Protein AF-A0A428WE07-F1 (afdb_monomer_lite)

pLDDT: mean 81.42, std 15.98, range [37.12, 98.5]

Secondary structure (DSSP, 8-state):
-EEE-SS-EE--SS-EEEE-SEEEEESS-EEEESSEEEEESSEEEEESSEEEEESSEEEEESS-EEEESSEEEEESS-------SBTT-EEEE--B--SSTTSS-B-EEEEE--TTPEEE-SSSEEEEEEEEETTEEEEEEE-GGGEEEEEESEEEPS--TT-EE-TT-EEEEE-S--TT--SS-EEEEEEEETTEEE-GGGGGT-SPP-PPP-

Foldseek 3Di:
DEDDDADEDEDEDEEDEADDQEAEAEYQEYEYAYQEYEYAHQEYEYAHQEYEYAHCYYYYHHPDYYYNHPYYYYHNVPVDQFADQFPPWDFPAWFFADPDNPDDTQLETKTDDDFFTFGFARAWFFWQDFQDDPRATKTKGADPPQKIKMKIRWAADPDDGGDTGHRGD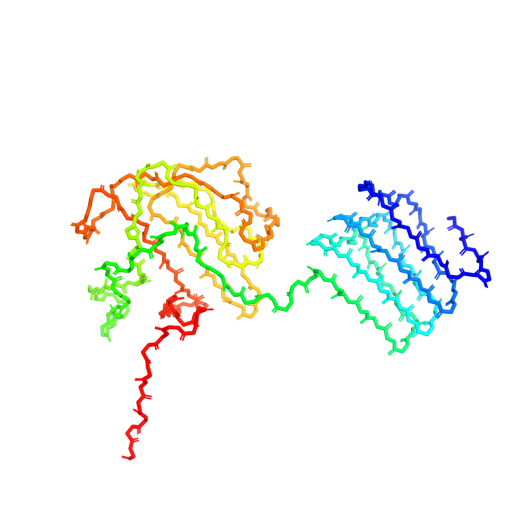TGGTWHADDPPPPDRGIIGMWMDRPSDTDTPCVSVVRDDDDDDDD

Structure (mmCIF, N/CA/C/O backbone):
data_AF-A0A428WE07-F1
#
_entry.id   AF-A0A428WE07-F1
#
loop_
_atom_site.group_PDB
_atom_site.id
_atom_site.type_symbol
_atom_site.label_atom_id
_atom_site.label_alt_id
_atom_site.label_comp_id
_atom_site.label_asym_id
_atom_site.label_entity_id
_atom_site.label_seq_id
_atom_site.pdbx_PDB_ins_code
_atom_site.Cartn_x
_atom_site.Cartn_y
_atom_site.Cartn_z
_atom_site.occupancy
_atom_site.B_iso_or_equiv
_atom_site.auth_seq_id
_atom_site.auth_comp_id
_atom_site.auth_asym_id
_atom_site.auth_atom_id
_atom_site.pdbx_PDB_model_num
ATOM 1 N N . MET A 1 1 ? -12.093 6.812 39.283 1.00 51.91 1 MET A N 1
ATOM 2 C CA . MET A 1 1 ? -12.793 8.112 39.425 1.00 51.91 1 MET A CA 1
ATOM 3 C C . MET A 1 1 ? -14.134 7.979 38.728 1.00 51.91 1 MET A C 1
ATOM 5 O O . MET A 1 1 ? -14.142 7.625 37.557 1.00 51.91 1 MET A O 1
ATOM 9 N N . VAL A 1 2 ? -15.245 8.158 39.443 1.00 47.56 2 VAL A N 1
ATOM 10 C CA . VAL A 1 2 ? -16.593 8.009 38.872 1.00 47.56 2 VAL A CA 1
ATOM 11 C C . VAL A 1 2 ? -17.094 9.398 38.485 1.00 47.56 2 VAL A C 1
ATOM 13 O O . VAL A 1 2 ? -17.357 10.210 39.368 1.00 47.56 2 VAL A O 1
ATOM 16 N N . LEU A 1 3 ? -17.191 9.690 37.185 1.00 54.28 3 LEU A N 1
ATOM 17 C CA . LEU A 1 3 ? -17.885 10.889 36.710 1.00 54.28 3 LEU A CA 1
ATOM 18 C C . LEU A 1 3 ? -19.359 10.532 36.476 1.00 54.28 3 LEU A C 1
ATOM 20 O O . LEU A 1 3 ? -19.715 9.936 35.462 1.00 54.28 3 LEU A O 1
ATOM 24 N N . LEU A 1 4 ? -20.206 10.881 37.444 1.00 41.38 4 LEU A N 1
ATOM 25 C CA . LEU A 1 4 ? -21.667 10.823 37.348 1.00 41.38 4 LEU A CA 1
ATOM 26 C C . LEU A 1 4 ? -22.176 12.227 37.027 1.00 41.38 4 LEU A C 1
ATOM 28 O O . LEU A 1 4 ? -22.083 13.101 37.885 1.00 41.38 4 LEU A O 1
ATOM 32 N N . LEU A 1 5 ? -22.695 12.456 35.818 1.00 45.25 5 LEU A N 1
ATOM 33 C CA . LEU A 1 5 ? -23.230 13.760 35.416 1.00 45.25 5 LEU A CA 1
ATOM 34 C C . LEU A 1 5 ? -24.520 13.622 34.599 1.00 45.25 5 LEU A C 1
ATOM 36 O O . LEU A 1 5 ? -24.668 12.745 33.753 1.00 45.25 5 LEU A O 1
ATOM 40 N N . SER A 1 6 ? -25.451 14.542 34.851 1.00 44.62 6 SER A N 1
ATOM 41 C CA . SER A 1 6 ? -26.818 14.562 34.313 1.00 44.62 6 SER A CA 1
ATOM 42 C C . SER A 1 6 ? -26.944 15.205 32.921 1.00 44.62 6 SER A C 1
ATOM 44 O O . SER A 1 6 ? -28.058 15.451 32.467 1.00 44.62 6 SER A O 1
ATOM 46 N N . VAL A 1 7 ? -25.831 15.529 32.251 1.00 46.47 7 VAL A N 1
ATOM 47 C CA . VAL A 1 7 ? -25.807 16.303 30.996 1.00 46.47 7 VAL A CA 1
ATOM 48 C C . VAL A 1 7 ? -24.805 15.698 30.010 1.00 46.47 7 VAL A C 1
ATOM 50 O O . VAL A 1 7 ? -23.777 15.159 30.413 1.00 46.47 7 VAL A O 1
ATOM 53 N N . LEU A 1 8 ? -25.131 15.799 28.716 1.00 49.28 8 LEU A N 1
ATOM 54 C CA . LEU A 1 8 ? -24.298 15.447 27.562 1.00 49.28 8 LEU A CA 1
ATOM 55 C C . LEU A 1 8 ? -22.831 15.875 27.770 1.00 49.28 8 LEU A C 1
ATOM 57 O O . LEU A 1 8 ? -22.525 17.067 27.770 1.00 49.28 8 LEU A O 1
ATOM 61 N N . MET A 1 9 ? -21.923 14.907 27.924 1.00 59.09 9 MET A N 1
ATOM 62 C CA . MET A 1 9 ? -20.485 15.173 28.000 1.00 59.09 9 MET A CA 1
ATOM 63 C C . MET A 1 9 ? -19.905 15.180 26.583 1.00 59.09 9 MET A C 1
ATOM 65 O O . MET A 1 9 ? -19.946 14.161 25.890 1.00 59.09 9 MET A O 1
ATOM 69 N N . VAL A 1 10 ? -19.370 16.328 26.165 1.00 56.97 10 VAL A N 1
ATOM 70 C CA . VAL A 1 10 ? -18.616 16.491 24.917 1.00 56.97 10 VAL A CA 1
ATOM 71 C C . VAL A 1 10 ? -17.186 16.860 25.287 1.00 56.97 10 VAL A C 1
ATOM 73 O O . VAL A 1 10 ? -16.919 17.978 25.719 1.00 56.97 10 VAL A O 1
ATOM 76 N N . LEU A 1 11 ? -16.265 15.911 25.144 1.00 59.25 11 LEU A N 1
ATOM 77 C CA . LEU A 1 11 ? -14.837 16.146 25.362 1.00 59.25 11 LEU A CA 1
ATOM 78 C C . LEU A 1 11 ? -14.154 16.414 24.020 1.00 59.25 11 LEU A C 1
ATOM 80 O O . LEU A 1 11 ? -13.733 15.478 23.345 1.00 59.25 11 LEU A O 1
ATOM 84 N N . GLY A 1 12 ? -14.092 17.688 23.630 1.00 52.88 12 GLY A N 1
ATOM 85 C CA . GLY A 1 12 ? -13.349 18.156 22.457 1.00 52.88 12 GLY A CA 1
ATOM 86 C C . GLY A 1 12 ? -11.983 18.729 22.831 1.00 52.88 12 GLY A C 1
ATOM 87 O O . GLY A 1 12 ? -11.892 19.469 23.808 1.00 52.88 12 GLY A O 1
ATOM 88 N N . GLY A 1 13 ? -10.924 18.414 22.074 1.00 54.22 13 GLY A N 1
ATOM 89 C CA . GLY A 1 13 ? -9.591 18.982 22.329 1.00 54.22 13 GLY A CA 1
ATOM 90 C C . GLY A 1 13 ? -8.393 18.142 21.849 1.00 54.22 13 GLY A C 1
ATOM 91 O O . GLY A 1 13 ? -8.582 17.187 21.094 1.00 54.22 13 GLY A O 1
ATOM 92 N N . PRO A 1 14 ? -7.154 18.506 22.252 1.00 53.88 14 PRO A N 1
ATOM 93 C CA . PRO A 1 14 ? -5.940 17.701 22.037 1.00 53.88 14 PRO A CA 1
ATOM 94 C C . PRO A 1 14 ? -6.065 16.290 22.653 1.00 53.88 14 PRO A C 1
ATOM 96 O O . PRO A 1 14 ? -6.993 16.062 23.426 1.00 53.88 14 PRO A O 1
ATOM 99 N N . PRO A 1 15 ? -5.162 15.335 22.337 1.00 61.00 15 PRO A N 1
ATOM 100 C CA . PRO A 1 15 ? -5.258 13.953 22.814 1.00 61.00 15 PRO A CA 1
ATOM 101 C C . PRO A 1 15 ? -5.443 13.893 24.332 1.00 61.00 15 PRO A C 1
ATOM 103 O O . PRO A 1 15 ? -4.593 14.380 25.077 1.00 61.00 15 PRO A O 1
ATOM 106 N N . VAL A 1 16 ? -6.550 13.303 24.787 1.00 60.69 16 VAL A N 1
ATOM 107 C CA . VAL A 1 16 ? -6.867 13.211 26.219 1.00 60.69 16 VAL A CA 1
ATOM 108 C C . VAL A 1 16 ? -6.643 11.771 26.684 1.00 60.69 16 VAL A C 1
ATOM 110 O O . VAL A 1 16 ? -7.426 10.889 26.316 1.00 60.69 16 VAL A O 1
ATOM 113 N N . PRO A 1 17 ? -5.582 11.490 27.464 1.00 65.50 17 PRO A N 1
ATOM 114 C CA . PRO A 1 17 ? -5.411 10.193 28.097 1.00 65.50 17 PRO A CA 1
ATOM 115 C C . PRO A 1 17 ? -6.238 10.112 29.386 1.00 65.50 17 PRO A C 1
ATOM 117 O O . PRO A 1 17 ? -6.154 10.981 30.254 1.00 65.50 17 PRO A O 1
ATOM 120 N N . PHE A 1 18 ? -6.997 9.030 29.544 1.00 69.38 18 PHE A N 1
ATOM 121 C CA . PHE A 1 18 ? -7.642 8.685 30.811 1.00 69.38 18 PHE A CA 1
ATOM 122 C C . PHE A 1 18 ? -6.875 7.545 31.476 1.00 69.38 18 PHE A C 1
ATOM 124 O O . PHE A 1 18 ? -6.982 6.398 31.049 1.00 69.38 18 PHE A O 1
ATOM 131 N N . THR A 1 19 ? -6.118 7.855 32.528 1.00 67.75 19 THR A N 1
ATOM 132 C CA . THR A 1 19 ? -5.349 6.879 33.317 1.00 67.75 19 THR A CA 1
ATOM 133 C C . THR A 1 19 ? -5.944 6.752 34.718 1.00 67.75 19 THR A C 1
ATOM 135 O O . THR A 1 19 ? -5.754 7.629 35.562 1.00 67.75 19 THR A O 1
ATOM 138 N N . SER A 1 20 ? -6.698 5.682 34.986 1.00 63.25 20 SER A N 1
ATOM 139 C CA . SER A 1 20 ? -7.285 5.425 36.313 1.00 63.25 20 SER A CA 1
ATOM 140 C C . SER A 1 20 ? -7.492 3.921 36.554 1.00 63.25 20 SER A C 1
ATOM 142 O O . SER A 1 20 ? -7.722 3.194 35.591 1.00 63.25 20 SER A O 1
ATOM 144 N N . PRO 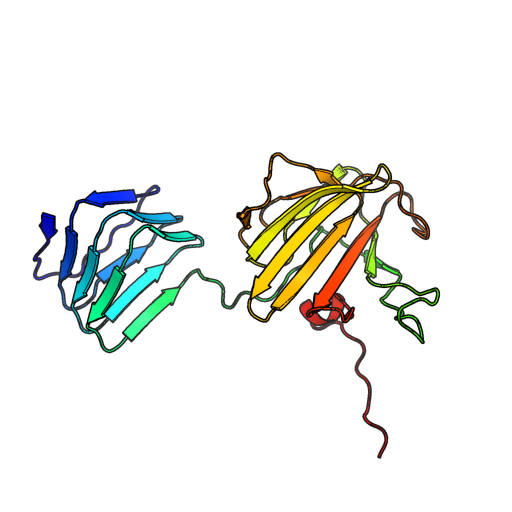A 1 21 ? -7.489 3.435 37.816 1.00 62.50 21 PRO A N 1
ATOM 145 C CA . PRO A 1 21 ? -7.790 2.032 38.135 1.00 62.50 21 PRO A CA 1
ATOM 146 C C . PRO A 1 21 ? -9.180 1.584 37.652 1.00 62.50 21 PRO A C 1
ATOM 148 O O . PRO A 1 21 ? -9.390 0.420 37.325 1.00 62.50 21 PRO A O 1
ATOM 151 N N . ALA A 1 22 ? -10.124 2.526 37.602 1.00 66.88 22 ALA A N 1
ATOM 152 C CA . ALA A 1 22 ? -11.440 2.347 37.010 1.00 66.88 22 ALA A CA 1
ATOM 153 C C . ALA A 1 22 ? -11.944 3.695 36.477 1.00 66.88 22 ALA A C 1
ATOM 155 O O . ALA A 1 22 ? -11.978 4.693 37.218 1.00 66.88 22 ALA A O 1
ATOM 156 N N . VAL A 1 23 ? -12.328 3.711 35.199 1.00 73.38 23 VAL A N 1
ATOM 157 C CA . VAL A 1 23 ? -12.969 4.852 34.537 1.00 73.38 23 VAL A CA 1
ATOM 158 C C . VAL A 1 23 ? -14.394 4.449 34.170 1.00 73.38 23 VAL A C 1
ATOM 160 O O . VAL A 1 23 ? -14.611 3.463 33.462 1.00 73.38 23 VAL A O 1
ATOM 163 N N . SER A 1 24 ? -15.363 5.218 34.657 1.00 76.75 24 SER A N 1
ATOM 164 C CA . SER A 1 24 ? -16.782 4.990 34.395 1.00 76.75 24 SER A CA 1
ATOM 165 C C . SER A 1 24 ? -17.415 6.280 33.903 1.00 76.75 24 SER A C 1
ATOM 167 O O . SER A 1 24 ? -17.325 7.306 34.581 1.00 76.75 24 SER A O 1
ATOM 169 N N . PHE A 1 25 ? -18.059 6.209 32.740 1.00 76.38 25 PHE A N 1
ATOM 170 C CA . PHE A 1 25 ? -18.850 7.292 32.167 1.00 76.38 25 PHE A CA 1
ATOM 171 C C . PHE A 1 25 ? -20.325 6.899 32.212 1.00 76.38 25 PHE A C 1
ATOM 173 O O . PHE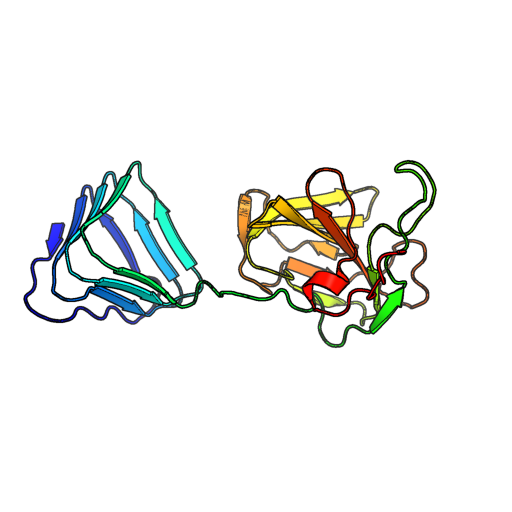 A 1 25 ? -20.701 5.853 31.681 1.00 76.38 25 PHE A O 1
ATOM 180 N N . GLY A 1 26 ? -21.151 7.728 32.848 1.00 71.94 26 GLY A N 1
ATOM 181 C CA . GLY A 1 26 ? -22.594 7.525 32.939 1.00 71.94 26 GLY A CA 1
ATOM 182 C C . GLY A 1 26 ? -23.356 8.730 32.401 1.00 71.94 26 GLY A C 1
ATOM 183 O O . GLY A 1 26 ? -23.009 9.861 32.732 1.00 71.94 26 GLY A O 1
ATOM 184 N N . GLY A 1 27 ? -24.388 8.498 31.589 1.00 71.81 27 GLY A N 1
ATOM 185 C CA . GLY A 1 27 ? -25.264 9.562 31.094 1.00 71.81 27 GLY A CA 1
ATOM 186 C C . GLY A 1 27 ? -26.163 9.129 29.929 1.00 71.81 27 GLY A C 1
ATOM 187 O O . GLY A 1 27 ? -26.019 8.024 29.410 1.00 71.81 27 GLY A O 1
ATOM 188 N N . PRO A 1 28 ? -27.099 9.989 29.485 1.00 68.19 28 PRO A N 1
ATOM 189 C CA . PRO A 1 28 ? -27.986 9.694 28.354 1.00 68.19 28 PRO A CA 1
ATOM 190 C C . PRO A 1 28 ? -27.237 9.563 27.013 1.00 68.19 28 PRO A C 1
ATOM 192 O O . PRO A 1 28 ? -27.688 8.838 26.128 1.00 68.19 28 PRO A O 1
ATOM 195 N N . ALA A 1 29 ? -26.089 10.231 26.869 1.00 71.06 29 ALA A N 1
ATOM 196 C CA . ALA A 1 29 ? -25.154 10.053 25.762 1.00 71.06 29 ALA A CA 1
ATOM 197 C C . ALA A 1 29 ? -23.747 10.509 26.181 1.00 71.06 29 ALA A C 1
ATOM 199 O O . ALA A 1 29 ? -23.599 11.561 26.808 1.00 71.06 29 ALA A O 1
ATOM 200 N N . VAL A 1 30 ? -22.721 9.738 25.811 1.00 74.69 30 VAL A N 1
ATOM 201 C CA . VAL A 1 30 ? -21.306 10.085 26.037 1.00 74.69 30 VAL A CA 1
ATOM 202 C C . VAL A 1 30 ? -20.620 10.248 24.684 1.00 74.69 30 VAL A C 1
ATOM 204 O O . VAL A 1 30 ? -20.649 9.314 23.883 1.00 74.69 30 VAL A O 1
ATOM 207 N N . SER A 1 31 ? -20.014 11.413 24.420 1.00 77.44 31 SER A N 1
ATOM 208 C CA . SER A 1 31 ? -19.370 11.702 23.135 1.00 77.44 31 SER A CA 1
ATOM 209 C C . SER A 1 31 ? -17.933 12.203 23.278 1.00 77.44 31 SER A C 1
ATOM 211 O O . SER A 1 31 ? -17.654 13.151 24.015 1.00 77.44 31 SER A O 1
ATOM 213 N N . PHE A 1 32 ? -17.029 11.597 22.510 1.00 76.44 32 PHE A N 1
ATOM 214 C CA . PHE A 1 32 ? -15.614 11.961 22.443 1.00 76.44 32 PHE A CA 1
ATOM 215 C C . PHE A 1 32 ? -15.229 12.417 21.028 1.00 76.44 32 PHE A C 1
ATOM 217 O O . PHE A 1 32 ? -14.786 11.592 20.224 1.00 76.44 32 PHE A O 1
ATOM 224 N N . PRO A 1 33 ? -15.419 13.701 20.684 1.00 64.31 33 PRO A N 1
ATOM 225 C CA . PRO A 1 33 ? -14.908 14.266 19.440 1.00 64.31 33 PRO A CA 1
ATOM 226 C C . PRO A 1 33 ? -13.447 14.711 19.581 1.00 64.31 33 PRO A C 1
ATOM 228 O O . PRO A 1 33 ? -13.159 15.732 20.190 1.00 64.31 33 PRO A O 1
ATOM 231 N N . GLY A 1 34 ? -12.500 13.990 18.984 1.00 65.94 34 GLY A N 1
ATOM 232 C CA . GLY A 1 34 ? -11.088 14.376 19.030 1.00 65.94 34 GLY A CA 1
ATOM 233 C C . GLY A 1 34 ? -10.199 13.560 18.090 1.00 65.94 34 GLY A C 1
ATOM 234 O O . GLY A 1 34 ? -10.575 12.466 17.682 1.00 65.94 34 GLY A O 1
ATOM 235 N N . PRO A 1 35 ? -9.004 14.060 17.726 1.00 59.34 35 PRO A N 1
ATOM 236 C CA . PRO A 1 35 ? -8.090 13.351 16.829 1.00 59.34 35 PRO A CA 1
ATOM 237 C C . PRO A 1 35 ? -7.583 12.024 17.422 1.00 59.34 35 PRO A C 1
ATOM 239 O O . PRO A 1 35 ? -7.295 11.091 16.679 1.00 59.34 35 PRO A O 1
ATOM 242 N N . ALA A 1 36 ? -7.498 11.918 18.749 1.00 68.56 36 ALA A N 1
ATOM 243 C CA . ALA A 1 36 ? -7.148 10.682 19.433 1.00 68.56 36 ALA A CA 1
ATOM 244 C C . ALA A 1 36 ? -7.782 10.622 20.828 1.00 68.56 36 ALA A C 1
ATOM 246 O O . ALA A 1 36 ? -7.757 11.611 21.563 1.00 68.56 36 ALA A O 1
ATOM 247 N N . VAL A 1 37 ? -8.300 9.452 21.204 1.00 74.25 37 VAL A N 1
ATOM 248 C CA . VAL A 1 37 ? -8.752 9.149 22.567 1.00 74.25 37 VAL A CA 1
ATOM 249 C C . VAL A 1 37 ? -8.154 7.827 23.034 1.00 74.25 37 VAL A C 1
ATOM 251 O O . VAL A 1 37 ? -8.214 6.818 22.327 1.00 74.25 37 VAL A O 1
ATOM 254 N N . SER A 1 38 ? -7.594 7.836 24.243 1.00 74.12 38 SER A N 1
ATOM 255 C CA . SER A 1 38 ? -6.928 6.673 24.824 1.00 74.12 38 SER A CA 1
ATOM 256 C C . SER A 1 38 ? -7.390 6.452 26.257 1.00 74.12 38 SER A C 1
ATOM 258 O O . SER A 1 38 ? -7.279 7.337 27.107 1.00 74.12 38 SER A O 1
ATOM 260 N N . PHE A 1 39 ? -7.879 5.247 26.532 1.00 76.75 39 PHE A N 1
ATOM 261 C CA . PHE A 1 39 ? -8.253 4.809 27.871 1.00 76.75 39 PHE A CA 1
ATOM 262 C C . PHE A 1 39 ? -7.251 3.770 28.360 1.00 76.75 39 PHE A C 1
ATOM 264 O O . PHE A 1 39 ? -7.022 2.775 27.678 1.00 76.75 39 PHE A O 1
ATOM 271 N N . ALA A 1 40 ? -6.674 3.983 29.539 1.00 69.88 40 ALA A N 1
ATOM 272 C CA . ALA A 1 40 ? -5.728 3.065 30.155 1.00 69.88 40 ALA A CA 1
ATOM 273 C C . ALA A 1 40 ? -6.163 2.747 31.591 1.00 69.88 40 ALA A C 1
ATOM 275 O O . ALA A 1 40 ? -6.266 3.636 32.442 1.00 69.88 40 ALA A O 1
ATOM 276 N N . GLY A 1 41 ? -6.423 1.470 31.861 1.00 70.38 41 GLY A N 1
ATOM 277 C CA . GLY A 1 41 ? -6.823 1.011 33.185 1.00 70.38 41 GLY A CA 1
ATOM 278 C C . GLY A 1 41 ? -7.349 -0.429 33.211 1.00 70.38 41 GLY A C 1
ATOM 279 O O . GLY A 1 41 ? -7.712 -0.973 32.172 1.00 70.38 41 GLY A O 1
ATOM 280 N N . PRO A 1 42 ? -7.427 -1.053 34.401 1.00 71.50 42 PRO A N 1
ATOM 281 C CA . PRO A 1 42 ? -8.017 -2.377 34.606 1.00 71.50 42 PRO A CA 1
ATOM 282 C C . PRO A 1 42 ? -9.450 -2.519 34.071 1.00 71.50 42 PRO A C 1
ATOM 284 O O . PRO A 1 42 ? -9.815 -3.587 33.588 1.00 71.50 42 PRO A O 1
ATOM 287 N N . ALA A 1 43 ? -10.261 -1.460 34.167 1.00 76.31 43 ALA A N 1
ATOM 288 C CA . ALA A 1 43 ? -11.656 -1.473 33.736 1.00 76.31 43 ALA A CA 1
ATOM 289 C C . ALA A 1 43 ? -12.110 -0.107 33.199 1.00 76.31 43 ALA A C 1
ATOM 291 O O . ALA A 1 43 ? -12.000 0.916 33.885 1.00 76.31 43 ALA A O 1
ATOM 292 N N . VAL A 1 44 ? -12.676 -0.110 31.988 1.00 78.12 44 VAL A N 1
ATOM 293 C CA . VAL A 1 44 ? -13.335 1.049 31.366 1.00 78.12 44 VAL A CA 1
ATOM 294 C C . VAL A 1 44 ? -14.798 0.697 31.113 1.00 78.12 44 VAL A C 1
ATOM 296 O O . VAL A 1 44 ? -15.084 -0.325 30.495 1.00 78.12 44 VAL A O 1
ATOM 299 N N . SER A 1 45 ? -15.727 1.523 31.593 1.00 81.00 45 SER A N 1
ATOM 300 C CA . SER A 1 45 ? -17.166 1.247 31.492 1.00 81.00 45 SER A CA 1
ATOM 301 C C . SER A 1 45 ? -17.960 2.461 31.019 1.00 81.00 45 SER A C 1
ATOM 303 O O . SER A 1 45 ? -17.773 3.575 31.511 1.00 81.00 45 SER A O 1
ATOM 305 N N . PHE A 1 46 ? -18.870 2.232 30.074 1.00 80.06 46 PHE A N 1
ATOM 306 C CA . PHE A 1 46 ? -19.816 3.229 29.575 1.00 80.06 46 PHE A CA 1
ATOM 307 C C . PHE A 1 46 ? -21.234 2.744 29.858 1.00 80.06 46 PHE A C 1
ATOM 309 O O . PHE A 1 46 ? -21.627 1.680 29.380 1.00 80.06 46 PHE A O 1
ATOM 316 N N . ALA A 1 47 ? -21.993 3.514 30.632 1.00 78.19 47 ALA A N 1
ATOM 317 C CA . ALA A 1 47 ? -23.377 3.221 30.977 1.00 78.19 47 ALA A CA 1
ATOM 318 C C . ALA A 1 47 ? -24.294 4.306 30.400 1.00 78.19 47 ALA A C 1
ATOM 320 O O . ALA A 1 47 ? -24.169 5.484 30.741 1.00 78.19 47 ALA A O 1
ATOM 321 N N . GLY A 1 48 ? -25.211 3.912 29.518 1.00 75.31 48 GLY A N 1
ATOM 322 C CA . GLY A 1 48 ? -26.133 4.838 28.867 1.00 75.31 48 GLY A CA 1
ATOM 323 C C . GLY A 1 48 ? -26.717 4.291 27.563 1.00 75.31 48 GLY A C 1
ATOM 324 O O . GLY A 1 48 ? -26.207 3.313 27.028 1.00 75.31 48 GLY A O 1
ATOM 325 N N . PRO A 1 49 ? -27.766 4.918 27.003 1.00 74.81 49 PRO A N 1
ATOM 326 C CA . PRO A 1 49 ? -28.361 4.508 25.730 1.00 74.81 49 PRO A CA 1
ATOM 327 C C . PRO A 1 49 ? -27.365 4.488 24.560 1.00 74.81 49 PRO A C 1
ATOM 329 O O . PRO A 1 49 ? -27.485 3.628 23.684 1.00 74.81 49 PRO A O 1
ATOM 332 N N . GLY A 1 50 ? -26.387 5.406 24.550 1.00 76.75 50 GLY A N 1
ATOM 333 C CA . GLY A 1 50 ? -25.425 5.555 23.460 1.00 76.75 50 GLY A CA 1
ATOM 334 C C . GLY A 1 50 ? -24.044 6.068 23.881 1.00 76.75 50 GLY A C 1
ATOM 335 O O . GLY A 1 50 ? -23.937 7.035 24.638 1.00 76.75 50 GLY A O 1
ATOM 336 N N . ALA A 1 51 ? -22.988 5.463 23.332 1.00 79.25 51 ALA A N 1
ATOM 337 C CA . ALA A 1 51 ? -21.614 5.969 23.398 1.00 79.25 51 ALA A CA 1
ATOM 338 C C . ALA A 1 51 ? -21.081 6.245 21.984 1.00 79.25 51 ALA A C 1
ATOM 340 O O . ALA A 1 51 ? -21.178 5.379 21.110 1.00 79.25 51 ALA A O 1
ATOM 341 N N . SER A 1 52 ? -20.520 7.434 21.749 1.00 78.56 52 SER A N 1
ATOM 342 C CA . SER A 1 52 ? -19.959 7.823 20.454 1.00 78.56 52 SER A CA 1
ATOM 343 C C . SER A 1 52 ? -18.515 8.308 20.546 1.00 78.56 52 SER A C 1
ATOM 345 O O . SER A 1 52 ? -18.197 9.214 21.312 1.00 78.56 52 SER A O 1
ATOM 347 N N . PHE A 1 53 ? -17.646 7.759 19.705 1.00 77.12 53 PHE A N 1
ATOM 348 C CA . PHE A 1 53 ? -16.252 8.175 19.569 1.00 77.12 53 PHE A CA 1
ATOM 349 C C . PHE A 1 53 ? -16.054 8.718 18.159 1.00 77.12 53 PHE A C 1
ATOM 351 O O . PHE A 1 53 ? -16.431 8.045 17.204 1.00 77.12 53 PHE A O 1
ATOM 358 N N . ALA A 1 54 ? -15.514 9.925 18.018 1.00 68.38 54 ALA A N 1
ATOM 359 C CA . ALA A 1 54 ? -15.302 10.574 16.732 1.00 68.38 54 ALA A CA 1
ATOM 360 C C . ALA A 1 54 ? -13.824 10.948 16.571 1.00 68.38 54 ALA A C 1
ATOM 362 O O . ALA A 1 54 ? -13.388 11.928 17.165 1.00 68.38 54 ALA A O 1
ATOM 363 N N . GLY A 1 55 ? -13.064 10.174 15.786 1.00 62.28 55 GLY A N 1
ATOM 364 C CA . GLY A 1 55 ? -11.624 10.391 15.592 1.00 62.28 55 GLY A CA 1
ATOM 365 C C . GLY A 1 55 ? -10.901 9.259 14.849 1.00 62.28 55 GLY A C 1
ATOM 366 O O . GLY A 1 55 ? -11.418 8.143 14.813 1.00 62.28 55 GLY A O 1
ATOM 367 N N . PRO A 1 56 ? -9.718 9.513 14.250 1.00 58.62 56 PRO A N 1
ATOM 368 C CA . PRO A 1 56 ? -8.920 8.493 13.567 1.00 58.62 56 PRO A CA 1
ATOM 369 C C . PRO A 1 56 ? -8.262 7.473 14.512 1.00 58.62 56 PRO A C 1
ATOM 371 O O . PRO A 1 56 ? -7.914 6.387 14.055 1.00 58.62 56 PRO A O 1
ATOM 374 N N . ALA A 1 57 ? -8.103 7.782 15.804 1.00 66.06 57 ALA A N 1
ATOM 375 C CA . ALA A 1 57 ? -7.481 6.884 16.777 1.00 66.06 57 ALA A CA 1
ATOM 376 C C . ALA A 1 57 ? -8.305 6.776 18.073 1.00 66.06 57 ALA A C 1
ATOM 378 O O . ALA A 1 57 ? -8.463 7.747 18.810 1.00 66.06 57 ALA A O 1
ATOM 379 N N . VAL A 1 58 ? -8.804 5.574 18.374 1.00 72.00 58 VAL A N 1
ATOM 380 C CA . VAL A 1 58 ? -9.452 5.237 19.653 1.00 72.00 58 VAL A CA 1
ATOM 381 C C . VAL A 1 58 ? -8.787 3.978 20.195 1.00 72.00 58 VAL A C 1
ATOM 383 O O . VAL A 1 58 ? -8.777 2.955 19.513 1.00 72.00 58 VAL A O 1
ATOM 386 N N . SER A 1 59 ? -8.217 4.043 21.398 1.00 75.25 59 SER A N 1
ATOM 387 C CA . SER A 1 59 ? -7.496 2.918 22.004 1.00 75.25 59 SER A CA 1
ATOM 388 C C . SER A 1 59 ? -7.955 2.631 23.434 1.00 75.25 59 SER A C 1
ATOM 390 O O . SER A 1 59 ? -8.245 3.541 24.212 1.00 75.25 59 SER A O 1
ATOM 392 N N . PHE A 1 60 ? -8.020 1.343 23.775 1.00 75.44 60 PHE A N 1
ATOM 393 C CA . PHE A 1 60 ? -8.334 0.846 25.113 1.00 75.44 60 PHE A CA 1
ATOM 394 C C . PHE A 1 60 ? -7.212 -0.101 25.545 1.00 75.44 60 PHE A C 1
ATOM 396 O O . PHE A 1 60 ? -7.065 -1.188 24.991 1.00 75.44 60 PHE A O 1
ATOM 403 N N . ALA A 1 61 ? -6.410 0.319 26.516 1.00 65.12 61 ALA A N 1
ATOM 404 C CA . ALA A 1 61 ? -5.338 -0.467 27.103 1.00 65.12 61 ALA A CA 1
ATOM 405 C C . ALA A 1 61 ? -5.797 -1.003 28.467 1.00 65.12 61 ALA A C 1
ATOM 407 O O . ALA A 1 61 ? -5.838 -0.271 29.459 1.00 65.12 61 ALA A O 1
ATOM 408 N N . GLY A 1 62 ? -6.176 -2.282 28.511 1.00 70.69 62 GLY A N 1
ATOM 409 C CA . GLY A 1 62 ? -6.661 -2.936 29.723 1.00 70.69 62 GLY A CA 1
ATOM 410 C C . GLY A 1 62 ? -7.332 -4.287 29.458 1.00 70.69 62 GLY A C 1
ATOM 411 O O . GLY A 1 62 ? -7.638 -4.602 28.309 1.00 70.69 62 GLY A O 1
ATOM 412 N N . PRO A 1 63 ? -7.578 -5.090 30.509 1.00 69.94 63 PRO A N 1
ATOM 413 C CA . PRO A 1 63 ? -8.200 -6.406 30.385 1.00 69.94 63 PRO A CA 1
ATOM 414 C C . PRO A 1 63 ? -9.710 -6.364 30.091 1.00 69.94 63 PRO A C 1
ATOM 416 O O . PRO A 1 63 ? -10.260 -7.385 29.686 1.00 69.94 63 PRO A O 1
ATOM 419 N N . GLY A 1 64 ? -10.396 -5.224 30.257 1.00 72.12 64 GLY A N 1
ATOM 420 C CA . GLY A 1 64 ? -11.830 -5.134 29.965 1.00 72.12 64 GLY A CA 1
ATOM 421 C C . GLY A 1 64 ? -12.345 -3.724 29.670 1.00 72.12 64 GLY A C 1
ATOM 422 O O . GLY A 1 64 ? -12.186 -2.806 30.476 1.00 72.12 64 GLY A O 1
ATOM 423 N N . ALA A 1 65 ? -13.032 -3.587 28.532 1.00 75.56 65 ALA A N 1
ATOM 424 C CA . ALA A 1 65 ? -13.897 -2.456 28.206 1.00 75.56 65 ALA A CA 1
ATOM 425 C C . ALA A 1 65 ? -15.344 -2.956 28.069 1.00 75.56 65 ALA A C 1
ATOM 427 O O . ALA A 1 65 ? -15.597 -3.916 27.339 1.00 75.56 65 ALA A O 1
ATOM 428 N N . SER A 1 66 ? -16.289 -2.332 28.774 1.00 79.19 66 SER A N 1
ATOM 429 C CA . SER A 1 66 ? -17.703 -2.720 28.773 1.00 79.19 66 SER A CA 1
ATOM 430 C C . SER A 1 66 ? -18.621 -1.558 28.389 1.00 79.19 66 SER A C 1
ATOM 432 O O . SER A 1 66 ? -18.449 -0.418 28.823 1.00 79.19 66 SER A O 1
ATOM 434 N N . PHE A 1 67 ? -19.623 -1.861 27.563 1.00 78.62 67 PHE A N 1
ATOM 435 C CA . PHE A 1 67 ? -20.615 -0.904 27.078 1.00 78.62 67 PHE A CA 1
ATOM 436 C C . PHE A 1 67 ? -22.006 -1.417 27.450 1.00 78.62 67 PHE A C 1
ATOM 438 O O . PHE A 1 67 ? -22.510 -2.364 26.851 1.00 78.62 67 PHE A O 1
ATOM 445 N N . ALA A 1 68 ? -22.615 -0.809 28.463 1.00 72.94 68 ALA A N 1
ATOM 446 C CA . ALA A 1 68 ? -23.978 -1.092 28.890 1.00 72.94 68 ALA A CA 1
ATOM 447 C C . ALA A 1 68 ? -24.918 -0.088 28.208 1.00 72.94 68 ALA A C 1
ATOM 449 O O . ALA A 1 68 ? -25.303 0.923 28.798 1.00 72.94 68 ALA A O 1
ATOM 450 N N . GLY A 1 69 ? -25.219 -0.343 26.931 1.00 66.81 69 GLY A N 1
ATOM 451 C CA . GLY A 1 69 ? -26.012 0.543 26.083 1.00 66.81 69 GLY A CA 1
ATOM 452 C C . GLY A 1 69 ? -26.527 -0.130 24.816 1.00 66.81 69 GLY A C 1
ATOM 453 O O . GLY A 1 69 ? -26.025 -1.173 24.409 1.00 66.81 69 GLY A O 1
ATOM 454 N N . SER A 1 70 ? -27.547 0.466 24.193 1.00 70.06 70 SER A N 1
ATOM 455 C CA . SER A 1 70 ? -28.168 -0.067 22.967 1.00 70.06 70 SER A CA 1
ATOM 456 C C . SER A 1 70 ? -27.434 0.353 21.688 1.00 70.06 70 SER A C 1
ATOM 458 O O . SER A 1 70 ? -27.673 -0.229 20.632 1.00 70.06 70 SER A O 1
ATOM 460 N N . ALA A 1 71 ? -26.544 1.349 21.763 1.00 67.31 71 ALA A N 1
ATOM 461 C CA . ALA A 1 71 ? -25.772 1.834 20.625 1.00 67.31 71 ALA A CA 1
ATOM 462 C C . ALA A 1 71 ? -24.329 2.206 21.007 1.00 67.31 71 ALA A C 1
ATOM 464 O O . ALA A 1 71 ? -24.087 2.994 21.921 1.00 67.31 71 ALA A O 1
ATOM 465 N N . VAL A 1 72 ? -23.359 1.695 20.249 1.00 67.81 72 VAL A N 1
ATOM 466 C CA . VAL A 1 72 ? -21.967 2.171 20.257 1.00 67.81 72 VAL A CA 1
ATOM 467 C C . VAL A 1 72 ? -21.635 2.632 18.843 1.00 67.81 72 VAL A C 1
ATOM 469 O O . VAL A 1 72 ? -21.804 1.872 17.891 1.00 67.81 72 VAL A O 1
ATOM 472 N N . SER A 1 73 ? -21.195 3.881 18.693 1.00 65.56 73 SER A N 1
ATOM 473 C CA . SER A 1 73 ? -20.908 4.489 17.392 1.00 65.56 73 SER A CA 1
ATOM 474 C C . SER A 1 73 ? -19.464 4.980 17.332 1.00 65.56 73 SER A C 1
ATOM 476 O O . SER A 1 73 ? -19.043 5.800 18.140 1.00 65.56 73 SER A O 1
ATOM 478 N N . LEU A 1 74 ? -18.688 4.491 16.369 1.00 62.56 74 LEU A N 1
ATOM 479 C CA . LEU A 1 74 ? -17.345 4.994 16.080 1.00 62.56 74 LEU A CA 1
ATOM 480 C C . LEU A 1 74 ? -17.386 5.763 14.761 1.00 62.56 74 LEU A C 1
ATOM 482 O O . LEU A 1 74 ? -17.335 5.180 13.679 1.00 62.56 74 LEU A O 1
ATOM 486 N N . ALA A 1 75 ? -17.511 7.080 14.856 1.00 49.62 75 ALA A N 1
ATOM 487 C CA . ALA A 1 75 ? -17.292 7.989 13.745 1.00 49.62 75 ALA A CA 1
ATOM 488 C C . ALA A 1 75 ? -15.778 8.249 13.603 1.00 49.62 75 ALA A C 1
ATOM 490 O O . ALA A 1 75 ? -15.036 8.252 14.576 1.00 49.62 75 ALA A O 1
ATOM 491 N N . GLY A 1 76 ? -15.258 8.421 12.392 1.00 42.47 76 GLY A N 1
ATOM 492 C CA . GLY A 1 76 ? -13.815 8.650 12.192 1.00 42.47 76 GLY A CA 1
ATOM 493 C C . GLY A 1 76 ? -12.931 7.393 12.210 1.00 42.47 76 GLY A C 1
ATOM 494 O O . GLY A 1 76 ? -11.898 7.407 11.540 1.00 42.47 76 GLY A O 1
ATOM 495 N N . LEU A 1 77 ? -13.387 6.264 12.782 1.00 46.53 77 LEU A N 1
ATOM 496 C CA . LEU A 1 77 ? -13.064 4.959 12.198 1.00 46.53 77 LEU A CA 1
ATOM 497 C C . LEU A 1 77 ? -13.711 4.981 10.826 1.00 46.53 77 LEU A C 1
ATOM 499 O O . LEU A 1 77 ? -14.909 4.728 10.678 1.00 46.53 77 LEU A O 1
ATOM 503 N N . ALA A 1 78 ? -12.950 5.412 9.829 1.00 43.50 78 ALA A N 1
ATOM 504 C CA . ALA A 1 78 ? -13.446 5.430 8.481 1.00 43.50 78 ALA A CA 1
ATOM 505 C C . ALA A 1 78 ? -14.041 4.037 8.219 1.00 43.50 78 ALA A C 1
ATOM 507 O O . ALA A 1 78 ? -13.359 3.020 8.370 1.00 43.50 78 ALA A O 1
ATOM 508 N N . ARG A 1 79 ? -15.297 3.983 7.759 1.00 46.97 79 ARG A N 1
ATOM 509 C CA . ARG A 1 79 ? -15.740 2.929 6.832 1.00 46.97 79 ARG A CA 1
ATOM 510 C C . ARG A 1 79 ? -14.930 3.091 5.535 1.00 46.97 79 ARG A C 1
ATOM 512 O O . ARG A 1 79 ? -15.462 3.394 4.475 1.00 46.97 79 ARG A O 1
ATOM 519 N N . GLY A 1 80 ? -13.612 3.084 5.691 1.00 50.75 80 GLY A N 1
ATOM 520 C CA . GLY A 1 80 ? -12.669 3.833 4.896 1.00 50.75 80 GLY A CA 1
ATOM 521 C C . GLY A 1 80 ? -12.268 2.965 3.751 1.00 50.75 80 GLY A C 1
ATOM 522 O O . GLY A 1 80 ? -11.497 2.026 3.937 1.00 50.75 80 GLY A O 1
ATOM 523 N N . GLY A 1 81 ? -12.814 3.283 2.584 1.00 79.19 81 GLY A N 1
ATOM 524 C CA . GLY A 1 81 ? -12.296 2.753 1.341 1.00 79.19 81 GLY A CA 1
ATOM 525 C C . GLY A 1 81 ? -10.782 2.929 1.304 1.00 79.19 81 GLY A C 1
ATOM 526 O O . GLY A 1 81 ? -10.222 3.898 1.830 1.00 79.19 81 GLY A O 1
ATOM 527 N N . PHE A 1 82 ? -10.120 1.959 0.696 1.00 92.12 82 PHE A N 1
ATOM 528 C CA . PHE A 1 82 ? -8.717 2.112 0.379 1.00 92.12 82 PHE A CA 1
ATOM 529 C C . PHE A 1 82 ? -8.539 3.283 -0.588 1.00 92.12 82 PHE A C 1
ATOM 531 O O . PHE A 1 82 ? -9.439 3.632 -1.356 1.00 92.12 82 PHE A O 1
ATOM 538 N N . ARG A 1 83 ? -7.359 3.887 -0.561 1.00 94.69 83 ARG A N 1
ATOM 539 C CA . ARG A 1 83 ? -6.990 4.993 -1.434 1.00 94.69 83 ARG A CA 1
ATOM 540 C C . ARG A 1 83 ? -5.664 4.747 -2.121 1.00 94.69 83 ARG A C 1
ATOM 542 O O . ARG A 1 83 ? -4.916 3.841 -1.758 1.00 94.69 83 ARG A O 1
ATOM 549 N N . TRP A 1 84 ? -5.383 5.582 -3.115 1.00 96.94 84 TRP A N 1
ATOM 550 C CA . TRP A 1 84 ? -4.095 5.579 -3.787 1.00 96.94 84 TRP A CA 1
ATOM 551 C C . TRP A 1 84 ? -2.957 5.747 -2.770 1.00 96.94 84 TRP A C 1
ATOM 553 O O . TRP A 1 84 ? -3.011 6.669 -1.951 1.00 96.94 84 TRP A O 1
ATOM 563 N N . PRO A 1 85 ? -1.924 4.890 -2.828 1.00 97.38 85 PRO A N 1
ATOM 564 C CA . PRO A 1 85 ? -0.789 4.965 -1.914 1.00 97.38 85 PRO A CA 1
ATOM 565 C C . PRO A 1 85 ? 0.211 6.064 -2.293 1.00 97.38 85 PRO A C 1
ATOM 567 O O . PRO A 1 85 ? 1.099 6.380 -1.512 1.00 97.38 85 PRO A O 1
ATOM 570 N N . VAL A 1 86 ? 0.081 6.657 -3.481 1.00 96.81 86 VAL A N 1
ATOM 571 C CA . VAL A 1 86 ? 0.910 7.771 -3.948 1.00 96.81 86 VAL A CA 1
ATOM 572 C C . VAL A 1 86 ? 0.052 8.747 -4.751 1.00 96.81 86 VAL A C 1
ATOM 574 O O . VAL A 1 86 ? -0.825 8.337 -5.516 1.00 96.81 86 VAL A O 1
ATOM 577 N N . ALA A 1 87 ? 0.259 10.048 -4.547 1.00 92.94 87 ALA A N 1
ATOM 578 C CA . ALA A 1 87 ? -0.490 11.084 -5.254 1.00 92.94 87 ALA A CA 1
ATOM 579 C C . ALA A 1 87 ? -0.103 11.127 -6.741 1.00 92.94 87 ALA A C 1
ATOM 581 O O . ALA A 1 87 ? 1.058 10.932 -7.094 1.00 92.94 87 ALA A O 1
ATOM 582 N N . GLY A 1 88 ? -1.077 11.379 -7.621 1.00 88.75 88 GLY A N 1
ATOM 583 C CA . GLY A 1 88 ? -0.835 11.440 -9.069 1.00 88.75 88 GLY A CA 1
ATOM 584 C C . GLY A 1 88 ? -0.419 10.105 -9.701 1.00 88.75 88 GLY A C 1
ATOM 585 O O . GLY A 1 88 ? 0.122 10.105 -10.806 1.00 88.75 88 GLY A O 1
ATOM 586 N N . ALA A 1 89 ? -0.656 8.980 -9.013 1.00 90.06 89 ALA A N 1
ATOM 587 C CA . ALA A 1 89 ? -0.311 7.646 -9.487 1.00 90.06 89 ALA A CA 1
ATOM 588 C C . ALA A 1 89 ? -0.854 7.383 -10.896 1.00 90.06 89 ALA A C 1
ATOM 590 O O . ALA A 1 89 ? -2.061 7.465 -11.139 1.00 90.06 89 ALA A O 1
ATOM 591 N N . ARG A 1 90 ? 0.025 6.965 -11.808 1.00 95.44 90 ARG A N 1
ATOM 592 C CA . ARG A 1 90 ? -0.377 6.376 -13.088 1.00 95.44 90 ARG A CA 1
ATOM 593 C C . ARG A 1 90 ? -0.025 4.899 -13.095 1.00 95.44 90 ARG A C 1
ATOM 595 O O . ARG A 1 90 ? 1.139 4.542 -12.955 1.00 95.44 90 ARG A O 1
ATOM 602 N N . VAL A 1 91 ? -1.014 4.038 -13.310 1.00 96.00 91 VAL A N 1
ATOM 603 C CA . VAL A 1 91 ? -0.773 2.597 -13.459 1.00 96.00 91 VAL A CA 1
ATOM 604 C C . VAL A 1 91 ? 0.027 2.359 -14.739 1.00 96.00 91 VAL A C 1
ATOM 606 O O . VAL A 1 91 ? -0.481 2.597 -15.833 1.00 96.00 91 VAL A O 1
ATOM 609 N N . VAL A 1 92 ? 1.267 1.892 -14.605 1.00 96.25 92 VAL A N 1
ATOM 610 C CA . VAL A 1 92 ? 2.149 1.559 -15.739 1.00 96.25 92 VAL A CA 1
ATOM 611 C C . VAL A 1 92 ? 2.281 0.059 -15.958 1.00 96.25 92 VAL A C 1
ATOM 613 O O . VAL A 1 92 ? 2.556 -0.374 -17.074 1.00 96.25 92 VAL A O 1
ATOM 616 N N . ARG A 1 93 ? 1.999 -0.745 -14.928 1.00 95.12 93 ARG A N 1
ATOM 617 C CA . ARG A 1 93 ? 1.877 -2.197 -15.046 1.00 95.12 93 ARG A CA 1
ATOM 618 C C . ARG A 1 93 ? 0.766 -2.699 -14.138 1.00 95.12 93 ARG A C 1
ATOM 620 O O . ARG A 1 93 ? 0.706 -2.344 -12.966 1.00 95.12 93 ARG A O 1
ATOM 627 N N . ARG A 1 94 ? -0.139 -3.511 -14.679 1.00 94.69 94 ARG A N 1
ATOM 628 C CA . ARG A 1 94 ? -1.256 -4.090 -13.917 1.00 94.69 94 ARG A CA 1
ATOM 629 C C . ARG A 1 94 ? -0.873 -5.430 -13.308 1.00 94.69 94 ARG A C 1
ATOM 631 O O . ARG A 1 94 ? 0.099 -6.047 -13.735 1.00 94.69 94 ARG A O 1
ATOM 638 N N . PHE A 1 95 ? -1.679 -5.869 -12.352 1.00 94.69 95 PHE A N 1
ATOM 639 C CA . PHE A 1 95 ? -1.654 -7.231 -11.844 1.00 94.69 95 PHE A CA 1
ATOM 640 C C . PHE A 1 95 ? -1.809 -8.244 -12.978 1.00 94.69 95 PHE A C 1
ATOM 642 O O . PHE A 1 95 ? -2.688 -8.105 -13.832 1.00 94.69 95 PHE A O 1
ATOM 649 N N . ASP A 1 96 ? -0.929 -9.237 -12.973 1.00 93.44 96 ASP A N 1
ATOM 650 C CA . ASP A 1 96 ? -0.877 -10.327 -13.940 1.00 93.44 96 ASP A CA 1
ATOM 651 C C . ASP A 1 96 ? -0.456 -11.594 -13.181 1.00 93.44 96 ASP A C 1
ATOM 653 O O . ASP A 1 96 ? 0.739 -11.884 -13.064 1.00 93.44 96 ASP A O 1
ATOM 657 N N . PRO A 1 97 ? -1.401 -12.279 -12.514 1.00 87.81 97 PRO A N 1
ATOM 658 C CA . PRO A 1 97 ? -1.068 -13.369 -11.614 1.00 87.81 97 PRO A CA 1
ATOM 659 C C . PRO A 1 97 ? -0.421 -14.513 -12.395 1.00 87.81 97 PRO A C 1
ATOM 661 O O . PRO A 1 97 ? -0.886 -14.860 -13.483 1.00 87.81 97 PRO A O 1
ATOM 664 N N . PRO A 1 98 ? 0.620 -15.151 -11.841 1.00 83.88 98 PRO A N 1
ATOM 665 C CA . PRO A 1 98 ? 1.226 -16.283 -12.512 1.00 83.88 98 PRO A CA 1
ATOM 666 C C . PRO A 1 98 ? 0.217 -17.448 -12.597 1.00 83.88 98 PRO A C 1
ATOM 668 O O . PRO A 1 98 ? -0.519 -17.680 -11.633 1.00 83.88 98 PRO A O 1
ATOM 671 N N . PRO A 1 99 ? 0.209 -18.247 -13.685 1.00 82.75 99 PRO A N 1
ATOM 672 C CA . PRO A 1 99 ? -0.708 -19.388 -13.831 1.00 82.75 99 PRO A CA 1
ATOM 673 C C . PRO A 1 99 ? -0.565 -20.437 -12.721 1.00 82.75 99 PRO A C 1
ATOM 675 O O . PRO A 1 99 ? -1.478 -21.214 -12.457 1.00 82.75 99 PRO A O 1
ATOM 678 N N . ARG A 1 100 ? 0.608 -20.483 -12.081 1.00 84.31 100 ARG A N 1
ATOM 679 C CA . ARG A 1 100 ? 0.883 -21.260 -10.871 1.00 84.31 100 ARG A CA 1
ATOM 680 C C . ARG A 1 100 ? 1.658 -20.382 -9.887 1.00 84.31 100 ARG A C 1
ATOM 682 O O . ARG A 1 100 ? 2.452 -19.562 -10.343 1.00 84.31 100 ARG A O 1
ATOM 689 N N . PRO A 1 101 ? 1.532 -20.579 -8.564 1.00 79.12 101 PRO A N 1
ATOM 690 C CA . PRO A 1 101 ? 2.125 -19.685 -7.564 1.00 79.12 101 PRO A CA 1
ATOM 691 C C . PRO A 1 101 ? 3.633 -19.431 -7.707 1.00 79.12 101 PRO A C 1
ATOM 693 O O . PRO A 1 101 ? 4.094 -18.344 -7.367 1.00 79.12 101 PRO A O 1
ATOM 696 N N . TRP A 1 102 ? 4.393 -20.398 -8.225 1.00 78.81 102 TRP A N 1
ATOM 697 C CA . TRP A 1 102 ? 5.851 -20.336 -8.409 1.00 78.81 102 TRP A CA 1
ATOM 698 C C . TRP A 1 102 ? 6.300 -19.898 -9.809 1.00 78.81 102 TRP A C 1
ATOM 700 O O . TRP A 1 102 ? 7.495 -19.731 -10.038 1.00 78.81 102 TRP A O 1
ATOM 710 N N . LEU A 1 103 ? 5.375 -19.725 -10.756 1.00 86.12 103 LEU A N 1
ATOM 711 C CA . LEU A 1 103 ? 5.720 -19.257 -12.097 1.00 86.12 103 LEU A CA 1
ATOM 712 C C . LEU A 1 103 ? 5.964 -17.734 -12.114 1.00 86.12 103 LEU A C 1
ATOM 714 O O . LEU A 1 103 ? 5.574 -17.024 -11.175 1.00 86.12 103 LEU A O 1
ATOM 718 N N . PRO A 1 104 ? 6.620 -17.217 -13.169 1.00 83.12 104 PRO A N 1
ATOM 719 C CA . PRO A 1 104 ? 6.730 -15.784 -13.401 1.00 83.12 104 PRO A CA 1
ATOM 720 C C . PRO A 1 104 ? 5.353 -15.139 -13.575 1.00 83.12 104 PRO A C 1
ATOM 722 O O . PRO A 1 104 ? 4.444 -15.727 -14.157 1.00 83.12 104 PRO A O 1
ATOM 725 N N . GLY A 1 105 ? 5.221 -13.917 -13.074 1.00 88.56 105 GLY A N 1
ATOM 726 C CA . GLY A 1 105 ? 4.011 -13.110 -13.143 1.00 88.56 105 GLY A CA 1
ATOM 727 C C . GLY A 1 105 ? 4.218 -11.799 -12.395 1.00 88.56 105 GLY A C 1
ATOM 728 O O . GLY A 1 105 ? 5.276 -11.564 -11.802 1.00 88.56 105 GLY A O 1
ATOM 729 N N . HIS A 1 106 ? 3.205 -10.947 -12.411 1.00 93.25 106 HIS A N 1
ATOM 730 C CA . HIS A 1 106 ? 3.195 -9.668 -11.729 1.00 93.25 106 HIS A CA 1
ATOM 731 C C . HIS A 1 106 ? 2.200 -9.677 -10.562 1.00 93.25 106 HIS A C 1
ATOM 733 O O . HIS A 1 106 ? 0.989 -9.561 -10.742 1.00 93.25 106 HIS A O 1
ATOM 739 N N . ARG A 1 107 ? 2.728 -9.827 -9.341 1.00 93.88 107 ARG A N 1
ATOM 740 C CA . ARG A 1 107 ? 1.958 -10.046 -8.100 1.00 93.88 107 ARG A CA 1
ATOM 741 C C . ARG A 1 107 ? 1.493 -8.751 -7.409 1.00 93.88 107 ARG A C 1
ATOM 743 O O . ARG A 1 107 ? 1.227 -8.743 -6.209 1.00 93.88 107 ARG A O 1
ATOM 750 N N . GLY A 1 108 ? 1.390 -7.671 -8.172 1.00 95.31 108 GLY A N 1
ATOM 751 C CA . GLY A 1 108 ? 0.969 -6.351 -7.716 1.00 95.31 108 GLY A CA 1
ATOM 752 C C . GLY A 1 108 ? 0.669 -5.442 -8.904 1.00 95.31 108 GLY A C 1
ATOM 753 O O . GLY A 1 108 ? 0.485 -5.918 -10.022 1.00 95.31 108 GLY A O 1
ATOM 754 N N . ALA A 1 109 ? 0.625 -4.137 -8.676 1.00 96.69 109 ALA A N 1
ATOM 755 C CA . ALA A 1 109 ? 0.542 -3.127 -9.722 1.00 96.69 109 ALA A CA 1
ATOM 756 C C . ALA A 1 109 ? 1.694 -2.133 -9.569 1.00 96.69 109 ALA A C 1
ATOM 758 O O . ALA A 1 109 ? 2.026 -1.754 -8.450 1.00 96.69 109 ALA A O 1
ATOM 759 N N . ASP A 1 110 ? 2.250 -1.678 -10.689 1.00 97.56 110 ASP A N 1
ATOM 760 C CA . ASP A 1 110 ? 3.312 -0.678 -10.692 1.00 97.56 110 ASP A CA 1
ATOM 761 C C . ASP A 1 110 ? 2.706 0.693 -10.982 1.00 97.56 110 ASP A C 1
ATOM 763 O O . ASP A 1 110 ? 2.029 0.900 -12.000 1.00 97.56 110 ASP A O 1
ATOM 767 N N . LEU A 1 111 ? 2.942 1.628 -10.067 1.00 97.56 111 LEU A N 1
ATOM 768 C CA . LEU A 1 111 ? 2.390 2.975 -10.074 1.00 97.56 111 LEU A CA 1
ATOM 769 C C . LEU A 1 111 ? 3.510 3.978 -10.344 1.00 97.56 111 LEU A C 1
ATOM 771 O O . LEU A 1 111 ? 4.341 4.232 -9.476 1.00 97.56 111 LEU A O 1
ATOM 775 N N . ALA A 1 112 ? 3.548 4.554 -11.543 1.00 97.12 112 ALA A N 1
ATOM 776 C CA . ALA A 1 112 ? 4.495 5.613 -11.858 1.00 97.12 112 ALA A CA 1
ATOM 777 C C . ALA A 1 112 ? 4.169 6.878 -11.061 1.00 97.12 112 ALA A C 1
ATOM 779 O O . ALA A 1 112 ? 3.028 7.350 -11.059 1.00 97.12 112 ALA A O 1
ATOM 780 N N . ALA A 1 113 ? 5.204 7.416 -10.425 1.00 95.81 113 ALA A N 1
ATOM 781 C CA . ALA A 1 113 ? 5.216 8.668 -9.685 1.00 95.81 113 ALA A CA 1
ATOM 782 C C . ALA A 1 113 ? 6.651 9.224 -9.683 1.00 95.81 113 ALA A C 1
ATOM 784 O O . ALA A 1 113 ? 7.595 8.525 -10.061 1.00 95.81 113 ALA A O 1
ATOM 785 N N . ALA A 1 114 ? 6.832 10.482 -9.284 1.00 94.62 114 ALA A N 1
ATOM 786 C CA . ALA A 1 114 ? 8.167 11.063 -9.178 1.00 94.62 114 ALA A CA 1
ATOM 787 C C . ALA A 1 114 ? 8.977 10.367 -8.070 1.00 94.62 114 ALA A C 1
ATOM 789 O O . ALA A 1 114 ? 8.437 10.060 -7.004 1.00 94.62 114 ALA A O 1
ATOM 790 N N . SER A 1 115 ? 10.276 10.153 -8.288 1.00 95.00 115 SER A N 1
ATOM 791 C CA . SER A 1 115 ? 11.179 9.768 -7.196 1.00 95.00 115 SER A CA 1
ATOM 792 C C . SER A 1 115 ? 11.107 10.815 -6.082 1.00 95.00 115 SER A C 1
ATOM 794 O O . SER A 1 115 ? 11.022 12.007 -6.370 1.00 95.00 115 SER A O 1
ATOM 796 N N . GLY A 1 116 ? 11.128 10.382 -4.825 1.00 95.88 116 GLY A N 1
ATOM 797 C CA . GLY A 1 116 ? 10.918 11.265 -3.678 1.00 95.88 116 GLY A CA 1
ATOM 798 C C . GLY A 1 116 ? 9.446 11.516 -3.333 1.00 95.88 116 GLY A C 1
ATOM 799 O O . GLY A 1 116 ? 9.165 12.247 -2.390 1.00 95.88 116 GLY A O 1
ATOM 800 N N . SER A 1 117 ? 8.488 10.933 -4.066 1.00 97.19 117 SER A N 1
ATOM 801 C CA . SER A 1 117 ? 7.067 11.063 -3.715 1.00 97.19 117 SER A CA 1
ATOM 802 C C . SER A 1 117 ? 6.764 10.391 -2.379 1.00 97.19 117 SER A C 1
ATOM 804 O O . SER A 1 117 ? 7.181 9.258 -2.144 1.00 97.19 117 SER A O 1
ATOM 806 N N . VAL A 1 118 ? 5.959 11.053 -1.551 1.00 97.56 118 VAL A N 1
ATOM 807 C CA . VAL A 1 118 ? 5.457 10.489 -0.295 1.00 97.56 118 VAL A CA 1
ATOM 808 C C . VAL A 1 118 ? 4.583 9.266 -0.574 1.00 97.56 118 VAL A C 1
ATOM 810 O O . VAL A 1 118 ? 3.609 9.344 -1.332 1.00 97.56 118 VAL A O 1
ATOM 813 N N . ILE A 1 119 ? 4.911 8.152 0.076 1.00 98.12 119 ILE A N 1
ATOM 814 C CA . ILE A 1 119 ? 4.129 6.919 0.071 1.00 98.12 119 ILE A CA 1
ATOM 815 C C . ILE A 1 119 ? 3.275 6.858 1.327 1.00 98.12 119 ILE A C 1
ATOM 817 O O . ILE A 1 119 ? 3.723 7.101 2.446 1.00 98.12 119 ILE A O 1
ATOM 821 N N . ARG A 1 120 ? 2.008 6.524 1.121 1.00 97.44 120 ARG A N 1
ATOM 822 C CA . ARG A 1 120 ? 0.959 6.543 2.127 1.00 97.44 120 ARG A CA 1
ATOM 823 C C . ARG A 1 120 ? 0.322 5.166 2.256 1.00 97.44 120 ARG A C 1
ATOM 825 O O . ARG A 1 120 ? 0.132 4.472 1.257 1.00 97.44 120 ARG A O 1
ATOM 832 N N . ALA A 1 121 ? -0.071 4.792 3.470 1.00 97.06 121 ALA A N 1
ATOM 833 C CA . ALA A 1 121 ? -0.834 3.571 3.699 1.00 97.06 121 ALA A CA 1
ATOM 834 C C . ALA A 1 121 ? -2.145 3.607 2.890 1.00 97.06 121 ALA A C 1
ATOM 836 O O . ALA A 1 121 ? -2.948 4.525 3.013 1.00 97.06 121 ALA A O 1
ATOM 837 N N . ALA A 1 122 ? -2.412 2.614 2.049 1.00 97.31 122 ALA A N 1
ATOM 838 C CA . ALA A 1 122 ? -3.624 2.606 1.232 1.00 97.31 122 ALA A CA 1
ATOM 839 C C . ALA A 1 122 ? -4.902 2.511 2.084 1.00 97.31 122 ALA A C 1
ATOM 841 O O . ALA A 1 122 ? -5.939 3.046 1.706 1.00 97.31 122 ALA A O 1
ATOM 842 N N . GLY A 1 123 ? -4.836 1.857 3.242 1.00 95.69 123 GLY A N 1
ATOM 843 C CA . GLY A 1 123 ? -5.941 1.705 4.186 1.00 95.69 123 GLY A CA 1
ATOM 844 C C . GLY A 1 123 ? -5.431 1.675 5.623 1.00 95.69 123 GLY A C 1
ATOM 845 O O . GLY A 1 123 ? -4.234 1.506 5.848 1.00 95.69 123 GLY A O 1
ATOM 846 N N . ALA A 1 124 ? -6.336 1.841 6.588 1.00 93.38 124 ALA A N 1
ATOM 847 C CA . ALA A 1 124 ? -5.991 1.752 8.004 1.00 93.38 124 ALA A CA 1
ATOM 848 C C . ALA A 1 124 ? -5.585 0.319 8.366 1.00 93.38 124 ALA A C 1
ATOM 850 O O . ALA A 1 124 ? -6.112 -0.644 7.793 1.00 93.38 124 ALA A O 1
ATOM 851 N N . GLY A 1 125 ? -4.647 0.163 9.291 1.00 94.56 125 GLY A N 1
ATOM 852 C CA . GLY A 1 125 ? -4.110 -1.148 9.617 1.00 94.56 125 GLY A CA 1
ATOM 853 C C . GLY A 1 125 ? -2.973 -1.112 10.622 1.00 94.56 125 GLY A C 1
ATOM 854 O O . GLY A 1 125 ? -2.808 -0.148 11.360 1.00 94.56 125 GLY A O 1
ATOM 855 N N . VAL A 1 126 ? -2.200 -2.192 10.634 1.00 96.06 126 VAL A N 1
ATOM 856 C CA . VAL A 1 126 ? -1.017 -2.367 11.479 1.00 96.06 126 VAL A CA 1
ATOM 857 C C . VAL A 1 126 ? 0.164 -2.714 10.588 1.00 96.06 126 VAL A C 1
ATOM 859 O O . VAL A 1 126 ? 0.051 -3.577 9.710 1.00 96.06 126 VAL A O 1
ATOM 862 N N . ILE A 1 127 ? 1.302 -2.062 10.792 1.00 96.31 127 ILE A N 1
ATOM 863 C CA . ILE A 1 127 ? 2.535 -2.398 10.084 1.00 96.31 127 ILE A CA 1
ATOM 864 C C . ILE A 1 127 ? 2.996 -3.782 10.537 1.00 96.31 127 ILE A C 1
ATOM 866 O O . ILE A 1 127 ? 3.175 -4.046 11.719 1.00 96.31 127 ILE A O 1
ATOM 870 N N . VAL A 1 128 ? 3.191 -4.692 9.584 1.00 96.75 128 VAL A N 1
ATOM 871 C CA . VAL A 1 128 ? 3.674 -6.061 9.843 1.00 96.75 128 VAL A CA 1
ATOM 872 C C . VAL A 1 128 ? 5.088 -6.297 9.330 1.00 96.75 128 VAL A C 1
ATOM 874 O O . VAL A 1 128 ? 5.692 -7.322 9.631 1.00 96.75 128 VAL A O 1
ATOM 877 N N . PHE A 1 129 ? 5.610 -5.373 8.527 1.00 97.00 129 PHE A N 1
ATOM 878 C CA . PHE A 1 129 ? 6.999 -5.366 8.091 1.00 97.00 129 PHE A CA 1
ATOM 879 C C . PHE A 1 129 ? 7.407 -3.948 7.703 1.00 97.00 129 PHE A C 1
ATOM 881 O O . PHE A 1 129 ? 6.640 -3.255 7.036 1.00 97.00 129 PHE A O 1
ATOM 888 N N . SER A 1 130 ? 8.619 -3.564 8.084 1.00 96.69 130 SER A N 1
ATOM 889 C CA . SER A 1 130 ? 9.240 -2.281 7.774 1.00 96.69 130 SER A CA 1
ATOM 890 C C . SER A 1 130 ? 10.751 -2.510 7.754 1.00 96.69 130 SER A C 1
ATOM 892 O O . SER A 1 130 ? 11.333 -2.839 8.786 1.00 96.69 130 SER A O 1
ATOM 894 N N . GLY A 1 131 ? 11.382 -2.483 6.578 1.00 94.69 131 GLY A N 1
ATOM 895 C CA . GLY A 1 131 ? 12.809 -2.804 6.468 1.00 94.69 131 GLY A CA 1
ATOM 896 C C . GLY A 1 131 ? 13.277 -3.127 5.054 1.00 94.69 131 GLY A C 1
ATOM 897 O O . GLY A 1 131 ? 12.570 -2.882 4.083 1.00 94.69 131 GLY A O 1
ATOM 898 N N . GLN A 1 132 ? 14.487 -3.676 4.932 1.00 94.06 132 GLN A N 1
ATOM 899 C CA . GLN A 1 132 ? 15.109 -4.000 3.645 1.00 94.06 132 GLN A CA 1
ATOM 900 C C . GLN A 1 132 ? 14.894 -5.471 3.258 1.00 94.06 132 GLN A C 1
ATOM 902 O O . GLN A 1 132 ? 15.126 -6.372 4.061 1.00 94.06 132 GLN A O 1
ATOM 907 N N . ILE A 1 133 ? 14.519 -5.723 2.004 1.00 92.50 133 ILE A N 1
ATOM 908 C CA . ILE A 1 133 ? 14.474 -7.049 1.379 1.00 92.50 133 ILE A CA 1
ATOM 909 C C . ILE A 1 133 ? 15.272 -6.975 0.080 1.00 92.50 133 ILE A C 1
ATOM 911 O O . ILE A 1 133 ? 14.955 -6.185 -0.804 1.00 92.50 133 ILE A O 1
ATOM 915 N N . ALA A 1 134 ? 16.327 -7.788 -0.035 1.00 89.44 134 ALA A N 1
ATOM 916 C 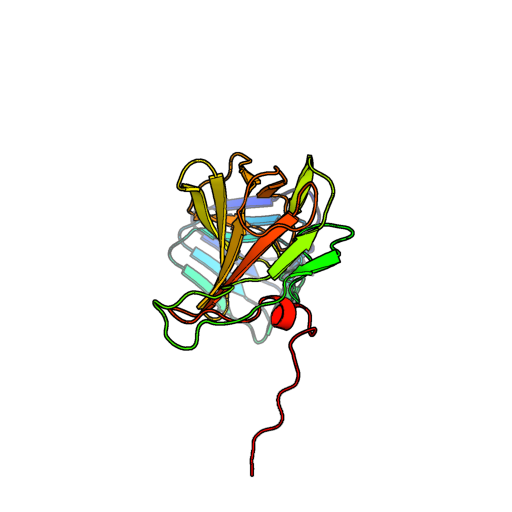CA . ALA A 1 134 ? 17.205 -7.821 -1.211 1.00 89.44 134 ALA A CA 1
ATOM 917 C C . ALA A 1 134 ? 17.705 -6.423 -1.656 1.00 89.44 134 ALA A C 1
ATOM 919 O O . ALA A 1 134 ? 17.755 -6.120 -2.847 1.00 89.44 134 ALA A O 1
ATOM 920 N N . GLY A 1 135 ? 18.046 -5.563 -0.686 1.00 89.69 135 GLY A N 1
ATOM 921 C CA . GLY A 1 135 ? 18.541 -4.201 -0.929 1.00 89.69 135 GLY A CA 1
ATOM 922 C C . GLY A 1 135 ? 17.469 -3.172 -1.308 1.00 89.69 135 GLY A C 1
ATOM 923 O O . GLY A 1 135 ? 17.815 -2.093 -1.782 1.00 89.69 135 GLY A O 1
ATOM 924 N N . ARG A 1 136 ? 16.181 -3.497 -1.141 1.00 92.25 136 ARG A N 1
ATOM 925 C CA . ARG A 1 136 ? 15.059 -2.575 -1.358 1.00 92.25 136 ARG A CA 1
ATOM 926 C C . ARG A 1 136 ? 14.284 -2.387 -0.073 1.00 92.25 136 ARG A C 1
ATOM 928 O O . ARG A 1 136 ? 13.988 -3.364 0.609 1.00 92.25 136 ARG A O 1
ATOM 935 N N . GLY A 1 137 ? 13.911 -1.151 0.237 1.00 95.75 137 GLY A N 1
ATOM 936 C CA . GLY A 1 137 ? 13.029 -0.909 1.367 1.00 95.75 137 GLY A CA 1
ATOM 937 C C . GLY A 1 137 ? 11.598 -1.308 1.031 1.00 95.75 137 GLY A C 1
ATOM 938 O O . GLY A 1 137 ? 11.095 -1.030 -0.060 1.00 95.75 137 GLY A O 1
ATOM 939 N N . VAL A 1 138 ? 10.972 -2.001 1.971 1.00 97.06 138 VAL A N 1
ATOM 940 C CA . VAL A 1 138 ? 9.640 -2.575 1.852 1.00 97.06 138 VAL A CA 1
ATOM 941 C C . VAL A 1 138 ? 8.874 -2.271 3.128 1.00 97.06 138 VAL A C 1
ATOM 943 O O . VAL A 1 138 ? 9.364 -2.508 4.234 1.00 97.06 138 VAL A O 1
ATOM 946 N N . VAL A 1 139 ? 7.636 -1.819 2.967 1.00 98.25 139 VAL A N 1
ATOM 947 C CA . VAL A 1 139 ? 6.661 -1.733 4.058 1.00 98.25 139 VAL A CA 1
ATOM 948 C C . VAL A 1 139 ? 5.506 -2.674 3.744 1.00 98.25 139 VAL A C 1
ATOM 950 O O . VAL A 1 139 ? 5.114 -2.837 2.589 1.00 98.25 139 VAL A O 1
ATOM 953 N N . SER A 1 140 ? 4.962 -3.355 4.748 1.00 98.12 140 SER A N 1
ATOM 954 C CA . SER A 1 140 ? 3.725 -4.127 4.618 1.00 98.12 140 SER A CA 1
ATOM 955 C C . SER A 1 140 ? 2.758 -3.767 5.732 1.00 98.12 140 SER A C 1
ATOM 957 O O . SER A 1 140 ? 3.138 -3.774 6.899 1.00 98.12 140 SER A O 1
ATOM 959 N N . VAL A 1 141 ? 1.498 -3.533 5.372 1.00 98.12 141 VAL A N 1
ATOM 960 C CA . VAL A 1 141 ? 0.423 -3.189 6.309 1.00 98.12 141 VAL A CA 1
ATOM 961 C C . VAL A 1 141 ? -0.636 -4.285 6.266 1.00 98.12 141 VAL A C 1
ATOM 963 O O . VAL A 1 141 ? -1.119 -4.644 5.190 1.00 98.12 141 VAL A O 1
ATOM 966 N N . ALA A 1 142 ? -0.975 -4.844 7.425 1.00 97.62 142 ALA A N 1
ATOM 967 C CA . ALA A 1 142 ? -2.118 -5.731 7.594 1.00 97.62 142 ALA A CA 1
ATOM 968 C C . ALA A 1 142 ? -3.374 -4.911 7.885 1.00 97.62 142 ALA A C 1
ATOM 970 O O . ALA A 1 142 ? -3.357 -3.983 8.688 1.00 97.62 142 ALA A O 1
ATOM 971 N N . HIS A 1 143 ? -4.469 -5.285 7.241 1.00 95.44 143 HIS A N 1
ATOM 972 C CA . HIS A 1 143 ? -5.751 -4.601 7.308 1.00 95.44 143 HIS A CA 1
ATOM 973 C C . HIS A 1 143 ? -6.836 -5.552 7.831 1.00 95.44 143 HIS A C 1
ATOM 975 O O . HIS A 1 143 ? -6.671 -6.779 7.786 1.00 95.44 143 HIS A O 1
ATOM 981 N N . PRO A 1 144 ? -7.987 -5.013 8.269 1.00 88.88 144 PRO A N 1
ATOM 982 C CA . PRO A 1 144 ? -9.169 -5.822 8.540 1.00 88.88 144 PRO A CA 1
ATOM 983 C C . PRO A 1 144 ? -9.545 -6.736 7.360 1.00 88.88 144 PRO A C 1
ATOM 985 O O . PRO A 1 144 ? -9.278 -6.434 6.196 1.00 88.88 144 PRO A O 1
ATOM 988 N N . GLY A 1 145 ? -10.172 -7.877 7.658 1.00 84.81 145 GLY A N 1
ATOM 989 C CA . GLY A 1 145 ? -10.577 -8.853 6.635 1.00 84.81 145 GLY A CA 1
ATOM 990 C C . GLY A 1 145 ? -9.431 -9.710 6.077 1.00 84.81 145 GLY A C 1
ATOM 991 O O . GLY A 1 145 ? -9.565 -10.287 4.996 1.00 84.81 145 GLY A O 1
ATOM 992 N N . GLY A 1 146 ? -8.297 -9.777 6.787 1.00 90.88 146 GLY A N 1
ATOM 993 C CA . GLY A 1 146 ? -7.145 -10.611 6.421 1.00 90.88 146 GLY A CA 1
ATOM 994 C C . GLY A 1 146 ? -6.379 -10.117 5.191 1.00 90.88 146 GLY A C 1
ATOM 995 O O . GLY A 1 146 ? -5.594 -10.871 4.610 1.00 90.88 146 GLY A O 1
ATOM 996 N N . LEU A 1 147 ? -6.628 -8.873 4.775 1.00 96.12 147 LEU A N 1
ATOM 997 C CA . LEU A 1 147 ? -5.933 -8.232 3.669 1.00 96.12 147 LEU A CA 1
ATOM 998 C C . LEU A 1 147 ? -4.577 -7.708 4.124 1.00 96.12 147 LEU A C 1
ATOM 1000 O O . LEU A 1 147 ? -4.405 -7.257 5.254 1.00 96.12 147 LEU A O 1
ATOM 1004 N N . ARG A 1 148 ? -3.617 -7.712 3.209 1.00 98.12 148 ARG A N 1
ATOM 1005 C CA . ARG A 1 148 ? -2.307 -7.118 3.431 1.00 98.12 148 ARG A CA 1
ATOM 1006 C C . ARG A 1 148 ? -1.822 -6.425 2.173 1.00 98.12 148 ARG A C 1
ATOM 1008 O O . ARG A 1 148 ? -1.798 -7.042 1.109 1.00 98.12 148 ARG A O 1
ATOM 1015 N N . THR A 1 149 ? -1.403 -5.176 2.322 1.00 98.50 149 THR A N 1
ATOM 1016 C CA . THR A 1 149 ? -0.754 -4.406 1.260 1.00 98.50 149 THR A CA 1
ATOM 1017 C C . THR A 1 149 ? 0.756 -4.369 1.463 1.00 98.50 149 THR A C 1
ATOM 1019 O O . THR A 1 149 ? 1.237 -4.443 2.596 1.00 98.50 149 THR A O 1
ATOM 1022 N N . THR A 1 150 ? 1.509 -4.275 0.370 1.00 98.06 150 THR A N 1
ATOM 1023 C CA . THR A 1 150 ? 2.974 -4.164 0.384 1.00 98.06 150 THR A CA 1
ATOM 1024 C C . THR A 1 150 ? 3.412 -3.039 -0.547 1.00 98.06 150 THR A C 1
ATOM 1026 O O . THR A 1 150 ? 2.840 -2.889 -1.623 1.00 98.06 150 THR A O 1
ATOM 1029 N N . TYR A 1 151 ? 4.403 -2.259 -0.122 1.00 98.06 151 TYR A N 1
ATOM 1030 C CA . TYR A 1 151 ? 4.882 -1.050 -0.786 1.00 98.06 151 TYR A CA 1
ATOM 1031 C C . TYR A 1 151 ? 6.385 -1.189 -1.009 1.00 98.06 151 TYR A C 1
ATOM 1033 O O . TYR A 1 151 ? 7.130 -1.301 -0.034 1.00 98.06 151 TYR A O 1
ATOM 1041 N N . GLU A 1 152 ? 6.828 -1.196 -2.264 1.00 96.75 152 GLU A N 1
ATOM 1042 C CA . GLU A 1 152 ? 8.251 -1.228 -2.605 1.00 96.75 152 GLU A CA 1
ATOM 1043 C C . GLU A 1 152 ? 8.534 -0.514 -3.941 1.00 96.75 152 GLU A C 1
ATOM 1045 O O . GLU A 1 152 ? 7.672 -0.495 -4.813 1.00 96.75 152 GLU A O 1
ATOM 1050 N N . PRO A 1 153 ? 9.732 0.042 -4.161 1.00 96.75 153 PRO A N 1
ATOM 1051 C CA . PRO A 1 153 ? 10.769 0.272 -3.173 1.00 96.75 153 PRO A CA 1
ATOM 1052 C C . PRO A 1 153 ? 10.540 1.621 -2.476 1.00 96.75 153 PRO A C 1
ATOM 1054 O O . PRO A 1 153 ? 10.250 2.636 -3.110 1.00 96.75 153 PRO A O 1
ATOM 1057 N N . VAL A 1 154 ? 10.678 1.634 -1.154 1.00 96.50 154 VAL A N 1
ATOM 1058 C CA . VAL A 1 154 ? 10.509 2.842 -0.338 1.00 96.50 154 VAL A CA 1
ATOM 1059 C C . VAL A 1 154 ? 11.740 3.082 0.525 1.00 96.50 154 VAL A C 1
ATOM 1061 O O . VAL A 1 154 ? 12.307 2.145 1.078 1.00 96.50 154 VAL A O 1
ATOM 1064 N N . LEU A 1 155 ? 12.166 4.333 0.664 1.00 95.81 155 LEU A N 1
ATOM 1065 C CA . LEU A 1 155 ? 12.954 4.750 1.813 1.00 95.81 155 LEU A CA 1
ATOM 1066 C C . LEU A 1 155 ? 12.007 4.746 3.015 1.00 95.81 155 LEU A C 1
ATOM 1068 O O . LEU A 1 155 ? 10.973 5.411 2.998 1.00 95.81 155 LEU A O 1
ATOM 1072 N N . VAL A 1 156 ? 12.320 3.907 3.991 1.00 83.50 156 VAL A N 1
ATOM 1073 C CA . VAL A 1 156 ? 11.433 3.582 5.106 1.00 83.50 156 VAL A CA 1
ATOM 1074 C C . VAL A 1 156 ? 11.550 4.678 6.170 1.00 83.50 156 VAL A C 1
ATOM 1076 O O . VAL A 1 156 ? 12.648 4.932 6.658 1.00 83.50 156 VAL A O 1
ATOM 1079 N N . GLU A 1 157 ? 10.430 5.316 6.512 1.00 77.81 157 GLU A N 1
ATOM 1080 C CA . GLU A 1 157 ? 10.318 6.215 7.675 1.00 77.81 157 GLU A CA 1
ATOM 1081 C C . GLU A 1 157 ? 10.371 5.399 8.985 1.00 77.81 157 GLU A C 1
ATOM 1083 O O . GLU A 1 157 ? 10.187 4.180 8.920 1.00 77.81 157 GLU A O 1
ATOM 1088 N N . PRO A 1 158 ? 10.628 5.992 10.172 1.00 76.44 158 PRO A N 1
ATOM 1089 C CA . PRO A 1 158 ? 10.808 5.249 11.424 1.00 76.44 158 PRO A CA 1
ATOM 1090 C C . PRO A 1 158 ? 9.483 4.682 11.961 1.00 76.44 158 PRO A C 1
ATOM 1092 O O . PRO A 1 158 ? 8.966 5.104 12.989 1.00 76.44 158 PRO A O 1
ATOM 1095 N N . HIS A 1 159 ? 8.960 3.690 11.252 1.00 83.00 159 HIS A N 1
ATOM 1096 C CA . HIS A 1 159 ? 7.835 2.858 11.630 1.00 83.00 159 HIS A CA 1
ATOM 1097 C C . HIS A 1 159 ? 8.326 1.451 11.947 1.00 83.00 159 HIS A C 1
ATOM 1099 O O . HIS A 1 159 ? 9.109 0.865 11.190 1.00 83.00 159 HIS A O 1
ATOM 1105 N N . SER A 1 160 ? 7.824 0.884 13.034 1.00 87.12 160 SER A N 1
ATOM 1106 C CA . SER A 1 160 ? 8.141 -0.458 13.509 1.00 87.12 160 SER A CA 1
ATOM 1107 C C . SER A 1 160 ? 6.986 -1.431 13.251 1.00 87.12 160 SER A C 1
ATOM 1109 O O . SER A 1 160 ? 5.814 -1.050 13.259 1.00 87.12 160 SER A O 1
ATOM 1111 N N . PRO A 1 161 ? 7.271 -2.728 13.034 1.00 92.00 161 PRO A N 1
ATOM 1112 C CA . PRO A 1 161 ? 6.232 -3.746 13.087 1.00 92.00 161 PRO A CA 1
ATOM 1113 C C . PRO A 1 161 ? 5.457 -3.678 14.412 1.00 92.00 161 PRO A C 1
ATOM 1115 O O . PRO A 1 161 ? 6.058 -3.680 15.482 1.00 92.00 161 PRO A O 1
ATOM 1118 N N . GLY A 1 162 ? 4.128 -3.654 14.327 1.00 89.31 162 GLY A N 1
ATOM 1119 C CA . GLY A 1 162 ? 3.218 -3.453 15.457 1.00 89.31 162 GLY A CA 1
ATOM 1120 C C . GLY A 1 162 ? 2.580 -2.065 15.499 1.00 89.31 162 GLY A C 1
ATOM 1121 O O . GLY A 1 162 ? 1.524 -1.921 16.116 1.00 89.31 162 GLY A O 1
ATOM 1122 N N . ASP A 1 163 ? 3.146 -1.081 14.796 1.00 87.88 163 ASP A N 1
ATOM 1123 C CA . ASP A 1 163 ? 2.619 0.281 14.805 1.00 87.88 163 ASP A CA 1
ATOM 1124 C C . ASP A 1 163 ? 1.265 0.354 14.075 1.00 87.88 163 ASP A C 1
ATOM 1126 O O . ASP A 1 163 ? 1.127 -0.165 12.954 1.00 87.88 163 ASP A O 1
ATOM 1130 N N . PRO A 1 164 ? 0.236 0.968 14.690 1.00 91.62 164 PRO A N 1
ATOM 1131 C CA . PRO A 1 164 ? -1.009 1.264 14.003 1.00 91.62 164 PRO A CA 1
ATOM 1132 C C . PRO A 1 164 ? -0.788 2.411 13.015 1.00 91.62 164 PRO A C 1
ATOM 1134 O O . PRO A 1 164 ? -0.134 3.394 13.340 1.00 91.62 164 PRO A O 1
ATOM 1137 N N . VAL A 1 165 ? -1.400 2.308 11.838 1.00 91.69 165 VAL A N 1
ATOM 1138 C CA . VAL A 1 165 ? -1.403 3.378 10.836 1.00 91.69 165 VAL A CA 1
ATOM 1139 C C . VAL A 1 165 ? -2.818 3.699 10.393 1.00 91.69 165 VAL A C 1
ATOM 1141 O O . VAL A 1 165 ? -3.631 2.810 10.102 1.00 91.69 165 VAL A O 1
ATOM 1144 N N . ALA A 1 166 ? -3.123 4.987 10.297 1.00 90.44 166 ALA A N 1
ATOM 1145 C CA . ALA A 1 166 ? -4.339 5.444 9.656 1.00 90.44 166 ALA A CA 1
ATOM 1146 C C . ALA A 1 166 ? -4.251 5.215 8.143 1.00 90.44 166 ALA A C 1
ATOM 1148 O O . ALA A 1 166 ? -3.175 5.208 7.538 1.00 90.44 166 ALA A O 1
ATOM 1149 N N . ALA A 1 167 ? -5.411 5.088 7.490 1.00 91.75 167 ALA A N 1
ATOM 1150 C CA . ALA A 1 167 ? -5.440 5.182 6.040 1.00 91.75 167 ALA A CA 1
ATOM 1151 C C . ALA A 1 167 ? -4.743 6.493 5.657 1.00 91.75 167 ALA A C 1
ATOM 1153 O O . ALA A 1 167 ? -5.083 7.544 6.206 1.00 91.75 167 ALA A O 1
ATOM 1154 N N . GLY A 1 168 ? -3.786 6.371 4.735 1.00 93.69 168 GLY A N 1
ATOM 1155 C CA . GLY A 1 168 ? -2.822 7.306 4.143 1.00 93.69 168 GLY A CA 1
ATOM 1156 C C . GLY A 1 168 ? -2.115 8.294 5.036 1.00 93.69 168 GLY A C 1
ATOM 1157 O O . GLY A 1 168 ? -1.739 9.383 4.589 1.00 93.69 168 GLY A O 1
ATOM 1158 N N . GLU A 1 169 ? -1.890 7.847 6.254 1.00 94.06 169 GLU A N 1
ATOM 1159 C CA . GLU A 1 169 ? -0.664 8.152 6.959 1.00 94.06 169 GLU A CA 1
ATOM 1160 C C . GLU A 1 169 ? 0.562 7.864 6.081 1.00 94.06 169 GLU A C 1
ATOM 1162 O O . GLU A 1 169 ? 0.540 6.966 5.234 1.00 94.06 169 GLU A O 1
ATOM 1167 N N . GLU A 1 170 ? 1.595 8.682 6.234 1.00 96.00 170 GLU A N 1
ATOM 1168 C CA . GLU A 1 170 ? 2.862 8.549 5.524 1.00 96.00 170 GLU A CA 1
ATOM 1169 C C . GLU A 1 170 ? 3.686 7.400 6.105 1.00 96.00 170 GLU A C 1
ATOM 1171 O O . GLU A 1 170 ? 3.844 7.296 7.316 1.00 96.00 170 GLU A O 1
ATOM 1176 N N . ILE A 1 171 ? 4.191 6.531 5.232 1.00 96.38 171 ILE A N 1
ATOM 1177 C CA . ILE A 1 171 ? 4.903 5.300 5.611 1.00 96.38 171 ILE A CA 1
ATOM 1178 C C . ILE A 1 171 ? 6.274 5.167 4.940 1.00 96.38 171 ILE A C 1
ATOM 1180 O O . ILE A 1 171 ? 6.969 4.175 5.143 1.00 96.38 171 ILE A O 1
ATOM 1184 N N . GLY A 1 172 ? 6.657 6.127 4.102 1.00 96.62 172 GLY A N 1
ATOM 1185 C CA . GLY A 1 172 ? 7.911 6.072 3.368 1.00 96.62 172 GLY A CA 1
ATOM 1186 C C . GLY A 1 172 ? 7.973 7.066 2.222 1.00 96.62 172 GLY A C 1
ATOM 1187 O O . GLY A 1 172 ? 6.989 7.716 1.872 1.00 96.62 172 GLY A O 1
ATOM 1188 N N . THR A 1 173 ? 9.128 7.101 1.576 1.00 97.75 173 THR A N 1
ATOM 1189 C CA . THR A 1 173 ? 9.385 7.914 0.388 1.00 97.75 173 THR A CA 1
ATOM 1190 C C . THR A 1 173 ? 9.737 7.015 -0.793 1.00 97.75 173 THR A C 1
ATOM 1192 O O . THR A 1 173 ? 10.546 6.103 -0.664 1.00 97.75 173 THR A O 1
ATOM 1195 N N . LEU A 1 174 ? 9.147 7.246 -1.965 1.00 97.31 174 LEU A N 1
ATOM 1196 C CA . LEU A 1 174 ? 9.420 6.453 -3.163 1.00 97.31 174 LEU A CA 1
ATOM 1197 C C . LEU A 1 174 ? 10.872 6.626 -3.612 1.00 97.31 174 LEU A C 1
ATOM 1199 O O . LEU A 1 174 ? 11.328 7.749 -3.828 1.00 97.31 174 LEU A O 1
ATOM 1203 N N . VAL A 1 175 ? 11.556 5.514 -3.854 1.00 96.12 175 VAL A N 1
ATOM 1204 C CA . VAL A 1 175 ? 12.875 5.493 -4.497 1.00 96.12 175 VAL A CA 1
ATOM 1205 C C . VAL A 1 175 ? 12.794 4.738 -5.830 1.00 96.12 175 VAL A C 1
ATOM 1207 O O . VAL A 1 175 ? 11.841 3.998 -6.061 1.00 96.12 175 VAL A O 1
ATOM 1210 N N . PRO A 1 176 ? 13.734 4.927 -6.766 1.00 93.06 176 PRO A N 1
ATOM 1211 C CA . PRO A 1 176 ? 13.820 4.081 -7.953 1.00 93.06 176 PRO A CA 1
ATOM 1212 C C . PRO A 1 176 ? 14.382 2.691 -7.600 1.00 93.06 176 PRO A C 1
ATOM 1214 O O . PRO A 1 176 ? 14.974 2.499 -6.539 1.00 93.06 176 PRO A O 1
ATOM 1217 N N . GLY A 1 177 ? 14.267 1.726 -8.521 1.00 82.81 177 GLY A N 1
ATOM 1218 C CA . GLY A 1 177 ? 15.120 0.527 -8.479 1.00 82.81 177 GLY A CA 1
ATOM 1219 C C . GLY A 1 177 ? 14.441 -0.831 -8.287 1.00 82.81 177 GLY A C 1
ATOM 1220 O O . GLY A 1 177 ? 15.097 -1.756 -7.795 1.00 82.81 177 GLY A O 1
ATOM 1221 N N . HIS A 1 178 ? 13.177 -1.007 -8.698 1.00 86.50 178 HIS A N 1
ATOM 1222 C CA . HIS A 1 178 ? 12.597 -2.351 -8.831 1.00 86.50 178 HIS A CA 1
ATOM 1223 C C . HIS A 1 178 ? 12.542 -2.837 -10.303 1.00 86.50 178 HIS A C 1
ATOM 1225 O O . HIS A 1 178 ? 12.319 -2.035 -11.214 1.00 86.50 178 HIS A O 1
ATOM 1231 N N . PRO A 1 179 ? 12.749 -4.144 -10.571 1.00 87.38 179 PRO A N 1
ATOM 1232 C CA . PRO A 1 179 ? 12.732 -4.715 -11.912 1.00 87.38 179 PRO A CA 1
ATOM 1233 C C . PRO A 1 179 ? 11.362 -4.599 -12.570 1.00 87.38 179 PRO A C 1
ATOM 1235 O O . PRO A 1 179 ? 10.331 -4.774 -11.922 1.00 87.38 179 PRO A O 1
ATOM 1238 N N . GLY A 1 180 ? 11.364 -4.379 -13.883 1.00 86.12 180 GLY A N 1
ATOM 1239 C CA . GLY A 1 180 ? 10.142 -4.305 -14.682 1.00 86.12 180 GLY A CA 1
ATOM 1240 C C . GLY A 1 180 ? 9.426 -2.954 -14.637 1.00 86.12 180 GLY A C 1
ATOM 1241 O O . GLY A 1 180 ? 8.422 -2.814 -15.329 1.00 86.12 180 GLY A O 1
ATOM 1242 N N . CYS A 1 181 ? 9.944 -1.969 -13.894 1.00 91.25 181 CYS A N 1
ATOM 1243 C CA . CYS A 1 181 ? 9.454 -0.596 -13.947 1.00 91.25 181 CYS A CA 1
ATOM 1244 C C . CYS A 1 181 ? 9.781 0.037 -15.317 1.00 91.25 181 CYS A C 1
ATOM 1246 O O . CYS A 1 181 ? 10.961 0.158 -15.651 1.00 91.25 181 CYS A O 1
ATOM 1248 N N . PRO A 1 182 ? 8.787 0.459 -16.122 1.00 88.81 182 PRO A N 1
ATOM 1249 C CA . PRO A 1 182 ? 9.026 1.021 -17.455 1.00 88.81 182 PRO A CA 1
ATOM 1250 C C . PRO A 1 182 ? 9.339 2.530 -17.435 1.00 88.81 182 PRO A C 1
ATOM 1252 O O . PRO A 1 182 ? 9.489 3.147 -18.487 1.00 88.81 182 PRO A O 1
ATOM 1255 N N . THR A 1 183 ? 9.380 3.149 -16.253 1.00 91.75 183 THR A N 1
ATOM 1256 C CA . THR A 1 183 ? 9.598 4.588 -16.047 1.00 91.75 183 THR A CA 1
ATOM 1257 C C . THR A 1 183 ? 10.766 4.835 -15.093 1.00 91.75 183 THR A C 1
ATOM 1259 O O . THR A 1 183 ? 11.281 3.903 -14.485 1.00 91.75 183 THR A O 1
ATOM 1262 N N . ALA A 1 184 ? 11.173 6.099 -14.928 1.00 89.50 184 ALA A N 1
ATOM 1263 C CA . ALA A 1 184 ? 12.289 6.472 -14.050 1.00 89.50 184 ALA A CA 1
ATOM 1264 C C . ALA A 1 184 ? 12.107 6.002 -12.592 1.00 89.50 184 ALA A C 1
ATOM 1266 O O . ALA A 1 184 ? 13.059 5.554 -11.960 1.00 89.50 184 ALA A O 1
ATOM 1267 N N . ALA A 1 185 ? 10.880 6.082 -12.073 1.00 94.69 185 ALA A N 1
ATOM 1268 C CA . ALA A 1 185 ? 10.487 5.490 -10.801 1.00 94.69 185 ALA A CA 1
ATOM 1269 C C . ALA A 1 185 ? 9.033 5.014 -10.879 1.00 94.69 185 ALA A C 1
ATOM 1271 O O . ALA A 1 185 ? 8.200 5.617 -11.567 1.00 94.69 185 ALA A O 1
ATOM 1272 N N . CYS A 1 186 ? 8.733 3.925 -10.183 1.00 96.81 186 CYS A N 1
ATOM 1273 C CA . CYS A 1 186 ? 7.378 3.483 -9.917 1.00 96.81 186 CYS A CA 1
ATOM 1274 C C . CYS A 1 186 ? 7.343 2.669 -8.620 1.00 96.81 186 CYS A C 1
ATOM 1276 O O . CYS A 1 186 ? 8.350 2.093 -8.211 1.00 96.81 186 CYS A O 1
ATOM 1278 N N . LEU A 1 187 ? 6.197 2.703 -7.944 1.00 97.81 187 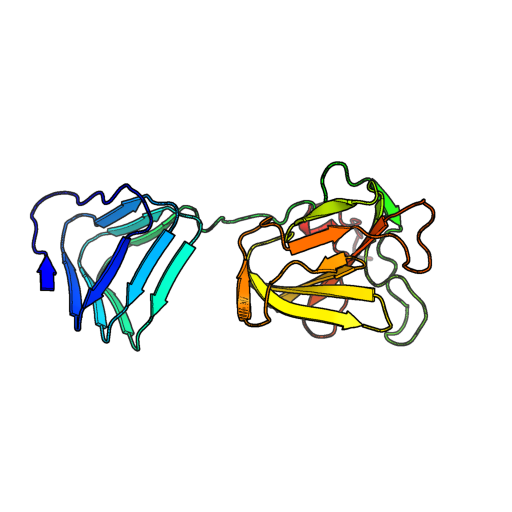LEU A N 1
ATOM 1279 C CA . LEU A 1 187 ? 5.920 1.911 -6.754 1.00 97.81 187 LEU A CA 1
ATOM 1280 C C . LEU A 1 187 ? 5.281 0.593 -7.186 1.00 97.81 187 LEU A C 1
ATOM 1282 O O . LEU A 1 187 ? 4.181 0.614 -7.740 1.00 97.81 187 LEU A O 1
ATOM 1286 N N . HIS A 1 188 ? 5.907 -0.529 -6.864 1.00 97.75 188 HIS A N 1
ATOM 1287 C CA . HIS A 1 188 ? 5.248 -1.822 -6.845 1.00 97.75 188 HIS A CA 1
ATOM 1288 C C . HIS A 1 188 ? 4.356 -1.921 -5.601 1.00 97.75 188 HIS A C 1
ATOM 1290 O O . HIS A 1 188 ? 4.815 -1.951 -4.455 1.00 97.75 188 HIS A O 1
ATOM 1296 N N . TRP A 1 189 ? 3.049 -1.946 -5.837 1.00 98.19 189 TRP A N 1
ATOM 1297 C CA . TRP A 1 189 ? 2.027 -2.057 -4.809 1.00 98.19 189 TRP A CA 1
ATOM 1298 C C . TRP A 1 189 ? 1.391 -3.443 -4.867 1.00 98.19 189 TRP A C 1
ATOM 1300 O O . TRP A 1 189 ? 0.719 -3.791 -5.835 1.00 98.19 189 TRP A O 1
ATOM 1310 N N . GLY A 1 190 ? 1.625 -4.255 -3.841 1.00 97.38 190 GLY A N 1
ATOM 1311 C CA . GLY A 1 190 ? 1.086 -5.607 -3.730 1.00 97.38 190 GLY A CA 1
ATOM 1312 C C . GLY A 1 190 ? -0.173 -5.665 -2.869 1.00 97.38 190 GLY A C 1
ATOM 1313 O O . GLY A 1 190 ? -0.311 -4.906 -1.908 1.00 97.38 190 GLY A O 1
ATOM 1314 N N . LEU A 1 191 ? -1.052 -6.623 -3.166 1.00 97.62 191 LEU A N 1
ATOM 1315 C CA . LEU A 1 191 ? -2.174 -7.007 -2.311 1.00 97.62 191 LEU A CA 1
ATOM 1316 C C . LEU A 1 191 ? -2.224 -8.524 -2.171 1.00 97.62 191 LEU A C 1
ATOM 1318 O O . LEU A 1 191 ? -2.094 -9.260 -3.149 1.00 97.62 191 LEU A O 1
ATOM 1322 N N . ARG A 1 192 ? -2.482 -8.993 -0.951 1.00 95.69 192 ARG A N 1
ATOM 1323 C CA . ARG A 1 192 ? -2.772 -10.401 -0.700 1.00 95.69 192 ARG A CA 1
ATOM 1324 C C . ARG A 1 192 ? -3.827 -10.622 0.371 1.00 95.69 192 ARG A C 1
ATOM 1326 O O . ARG A 1 192 ? -4.019 -9.774 1.243 1.00 95.69 192 ARG A O 1
ATOM 1333 N N . ARG A 1 193 ? -4.435 -11.806 0.338 1.00 94.88 193 ARG A N 1
ATOM 1334 C CA . ARG A 1 193 ? -5.248 -12.377 1.416 1.00 94.88 193 ARG A CA 1
ATOM 1335 C C . ARG A 1 193 ? -4.694 -13.755 1.760 1.00 94.88 193 ARG A C 1
ATOM 1337 O O . ARG A 1 193 ? -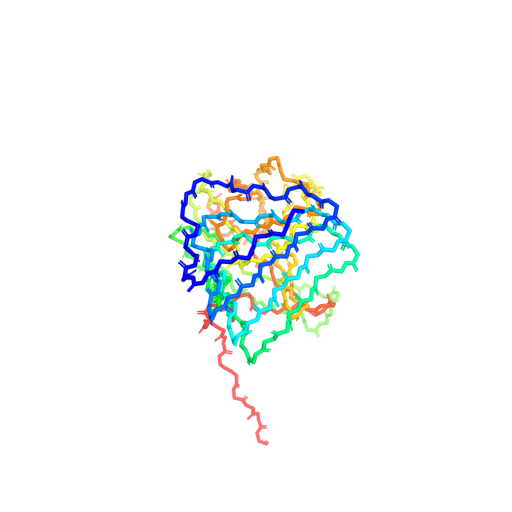4.706 -14.660 0.932 1.00 94.88 193 ARG A O 1
ATOM 1344 N N . GLY A 1 194 ? -4.158 -13.911 2.969 1.00 91.06 194 GLY A N 1
ATOM 1345 C CA . GLY A 1 194 ? -3.413 -15.123 3.323 1.00 91.06 194 GLY A CA 1
ATOM 1346 C C . GLY A 1 194 ? -2.233 -15.359 2.365 1.00 91.06 194 GLY A C 1
ATOM 1347 O O . GLY A 1 194 ? -1.308 -14.541 2.313 1.00 91.06 194 GLY A O 1
ATOM 1348 N N . ALA A 1 195 ? -2.280 -16.469 1.621 1.00 87.69 195 ALA A N 1
ATOM 1349 C CA . ALA A 1 195 ? -1.281 -16.853 0.618 1.00 87.69 195 ALA A CA 1
ATOM 1350 C C . ALA A 1 195 ? -1.628 -16.410 -0.820 1.00 87.69 195 ALA A C 1
ATOM 1352 O O . ALA A 1 195 ? -0.781 -16.497 -1.708 1.00 87.69 195 ALA A O 1
ATOM 1353 N N . GLU A 1 196 ? -2.854 -15.945 -1.062 1.00 90.75 196 GLU A N 1
ATOM 1354 C CA . GLU A 1 196 ? -3.334 -15.573 -2.392 1.00 90.75 196 GLU A CA 1
ATOM 1355 C C . GLU A 1 196 ? -3.001 -14.111 -2.703 1.00 90.75 196 GLU A C 1
ATOM 1357 O O . GLU A 1 196 ? -3.340 -13.211 -1.931 1.00 90.75 196 GLU A O 1
ATOM 1362 N N . TYR A 1 197 ? -2.367 -13.868 -3.849 1.00 93.25 197 TYR A N 1
ATOM 1363 C CA . TYR A 1 197 ? -2.176 -12.521 -4.381 1.00 93.25 197 TYR A CA 1
ATOM 1364 C C . TYR A 1 197 ? -3.415 -12.072 -5.148 1.00 93.25 197 TYR A C 1
ATOM 1366 O O . TYR A 1 197 ? -3.974 -12.832 -5.933 1.00 93.25 197 TYR A O 1
ATOM 1374 N N . LEU A 1 198 ? -3.809 -10.820 -4.941 1.00 94.44 198 LEU A N 1
ATOM 1375 C CA . LEU A 1 198 ? -4.995 -10.215 -5.537 1.00 94.44 198 LEU A CA 1
ATOM 1376 C C . LEU A 1 198 ? -4.595 -8.964 -6.326 1.00 94.44 198 LEU A C 1
ATOM 1378 O O . LEU A 1 198 ? -3.554 -8.363 -6.059 1.00 94.44 198 LEU A O 1
ATOM 1382 N N . ASP A 1 199 ? -5.451 -8.531 -7.254 1.00 95.38 199 ASP A N 1
ATOM 1383 C CA . ASP A 1 199 ? -5.267 -7.253 -7.947 1.00 95.38 199 ASP A CA 1
ATOM 1384 C C . ASP A 1 199 ? -5.475 -6.087 -6.957 1.00 95.38 199 ASP A C 1
ATOM 1386 O O . ASP A 1 199 ? -6.610 -5.869 -6.517 1.00 95.38 199 ASP A O 1
ATOM 1390 N N . PRO A 1 200 ? -4.434 -5.309 -6.600 1.00 96.56 200 PRO A N 1
ATOM 1391 C CA . PRO A 1 200 ? -4.550 -4.204 -5.645 1.00 96.56 200 PRO A CA 1
ATOM 1392 C C . PRO A 1 200 ? -5.477 -3.084 -6.136 1.00 96.56 200 PRO A C 1
ATOM 1394 O O . PRO A 1 200 ? -6.052 -2.363 -5.324 1.00 96.56 200 PRO A O 1
ATOM 1397 N N . LEU A 1 201 ? -5.698 -2.958 -7.450 1.00 95.81 201 LEU A N 1
ATOM 1398 C CA . LEU A 1 201 ? -6.600 -1.953 -8.017 1.00 95.81 201 LEU A CA 1
ATOM 1399 C C . LEU A 1 201 ? -8.070 -2.229 -7.670 1.00 95.81 201 LEU A C 1
ATOM 1401 O O . LEU A 1 201 ? -8.886 -1.308 -7.690 1.00 95.81 201 LEU A O 1
ATOM 1405 N N . THR A 1 202 ? -8.414 -3.466 -7.288 1.00 93.62 202 THR A N 1
ATOM 1406 C CA . THR A 1 202 ? -9.754 -3.816 -6.777 1.00 93.62 202 THR A CA 1
ATOM 1407 C C . THR A 1 202 ? -10.112 -3.045 -5.509 1.00 93.62 202 THR A C 1
ATOM 1409 O O . THR A 1 202 ? -11.276 -2.702 -5.323 1.00 93.62 202 THR A O 1
ATOM 1412 N N . LEU A 1 203 ? -9.118 -2.686 -4.688 1.00 92.94 203 LEU A N 1
ATOM 1413 C CA . LEU A 1 203 ? -9.310 -1.877 -3.482 1.00 92.94 203 LEU A CA 1
ATOM 1414 C C . LEU A 1 203 ? -9.828 -0.469 -3.793 1.00 92.94 203 LEU A C 1
ATOM 1416 O O . LEU A 1 203 ? -10.461 0.158 -2.949 1.00 92.94 203 LEU A O 1
ATOM 1420 N N . LEU A 1 204 ? -9.566 0.007 -5.011 1.00 92.25 204 LEU A N 1
ATOM 1421 C CA . LEU A 1 204 ? -9.960 1.319 -5.515 1.00 92.25 204 LEU A CA 1
ATOM 1422 C C . LEU A 1 204 ? -11.185 1.246 -6.439 1.00 92.25 204 LEU A C 1
ATOM 1424 O O . LEU A 1 204 ? -11.519 2.233 -7.086 1.00 92.25 204 LEU A O 1
ATOM 1428 N N . GLY A 1 205 ? -11.822 0.075 -6.560 1.00 89.00 205 GLY A N 1
ATOM 1429 C CA . GLY A 1 205 ? -12.916 -0.148 -7.509 1.00 89.00 205 GLY A CA 1
ATOM 1430 C C . GLY A 1 205 ? -12.472 -0.221 -8.977 1.00 89.00 205 GLY A C 1
ATOM 1431 O O . GLY A 1 205 ? -13.301 -0.100 -9.871 1.00 89.00 205 GLY A O 1
ATOM 1432 N N . LEU A 1 206 ? -11.177 -0.424 -9.244 1.00 85.94 206 LEU A N 1
ATOM 1433 C CA . LEU A 1 206 ? -10.571 -0.420 -10.587 1.00 85.94 206 LEU A CA 1
ATOM 1434 C C . LEU A 1 206 ? -10.111 -1.811 -11.059 1.00 85.94 206 LEU A C 1
ATOM 1436 O O . LEU A 1 206 ? -9.324 -1.928 -12.009 1.00 85.94 206 LEU A O 1
ATOM 1440 N N . GLY A 1 207 ? -10.577 -2.862 -10.382 1.00 77.19 207 GLY A N 1
ATOM 1441 C CA . GLY A 1 207 ? -10.322 -4.245 -10.775 1.00 77.19 207 GLY A CA 1
ATOM 1442 C C . GLY A 1 207 ? -10.910 -4.560 -12.150 1.00 77.19 207 GLY A C 1
ATOM 1443 O O . GLY A 1 207 ? -11.917 -3.980 -12.560 1.00 77.19 207 GLY A O 1
ATOM 1444 N N . ARG A 1 208 ? -10.295 -5.496 -12.882 1.00 72.69 208 ARG A N 1
ATOM 1445 C CA . ARG A 1 208 ? -10.895 -5.986 -14.131 1.00 72.69 208 ARG A CA 1
ATOM 1446 C C . ARG A 1 208 ? -12.194 -6.729 -13.815 1.00 72.69 208 ARG A C 1
ATOM 1448 O O . ARG A 1 208 ? -12.176 -7.720 -13.090 1.00 72.69 208 ARG A O 1
ATOM 1455 N N . VAL A 1 209 ? -13.303 -6.282 -14.402 1.00 61.31 209 VAL A N 1
ATOM 1456 C CA . VAL A 1 209 ? -14.555 -7.048 -14.416 1.00 61.31 209 VAL A CA 1
ATOM 1457 C C . VAL A 1 209 ? -14.312 -8.319 -15.226 1.00 61.31 209 VAL A C 1
ATOM 1459 O O . VAL A 1 209 ? -13.898 -8.250 -16.384 1.00 61.31 209 VAL A O 1
ATOM 1462 N N . ARG A 1 210 ? -14.540 -9.484 -14.618 1.00 60.19 210 ARG A N 1
ATOM 1463 C CA . ARG A 1 210 ? -14.488 -10.778 -15.300 1.00 60.19 210 ARG A CA 1
ATOM 1464 C C . ARG A 1 210 ? -15.897 -11.353 -15.303 1.00 60.19 210 ARG A C 1
ATOM 1466 O O . ARG A 1 210 ? -16.467 -11.564 -14.237 1.00 60.19 210 ARG A O 1
ATOM 1473 N N . LEU A 1 211 ? -16.463 -11.568 -16.488 1.00 49.47 211 LEU A N 1
ATOM 1474 C CA . LEU A 1 211 ? -17.722 -12.297 -16.616 1.00 49.47 211 LEU A CA 1
ATOM 1475 C C . LEU A 1 211 ? -17.471 -13.763 -16.250 1.00 49.47 211 LEU A C 1
ATOM 1477 O O . LEU A 1 211 ? -16.462 -14.342 -16.665 1.00 49.47 211 LEU A O 1
ATOM 1481 N N . LEU A 1 212 ? -18.364 -14.337 -15.446 1.00 37.12 212 LEU A N 1
ATOM 1482 C CA . LEU A 1 212 ? -18.355 -15.767 -15.168 1.00 37.12 212 LEU A CA 1
ATOM 1483 C C . LEU A 1 212 ? -18.766 -16.492 -16.462 1.00 37.12 212 LEU A C 1
ATOM 1485 O O . LEU A 1 212 ? -19.797 -16.124 -17.031 1.00 37.12 212 LEU A O 1
ATOM 1489 N N . PRO A 1 213 ? -17.988 -17.466 -16.964 1.00 54.19 213 PRO A N 1
ATOM 1490 C CA . PRO A 1 213 ? -18.460 -18.327 -18.041 1.00 54.19 213 PRO A CA 1
ATOM 1491 C C . PRO A 1 213 ? -19.693 -19.102 -17.561 1.00 54.19 213 PRO A C 1
ATOM 1493 O O . PRO A 1 213 ? -19.686 -19.593 -16.429 1.00 54.19 213 PRO A O 1
ATOM 1496 N N . LEU A 1 214 ? -20.727 -19.155 -18.405 1.00 44.44 214 LEU A N 1
ATOM 1497 C CA . LEU A 1 214 ? -21.916 -19.991 -18.210 1.00 44.44 214 LEU A CA 1
ATOM 1498 C C . LEU A 1 214 ? -21.584 -21.470 -18.426 1.00 44.44 214 LEU A C 1
ATOM 1500 O O . LEU A 1 214 ? -20.756 -21.750 -19.325 1.00 44.44 214 LEU A O 1
#

Sequence (214 aa):
MVLLLSVLMVLGGPPVPFTSPAVSFGGPAVSFPGPAVSFAGPAVSFAGPGASFAGPAVSFAGPGASFAGSAVSLAGLARGGFRWPVAGARVVRRFDPPPRPWLPGHRGADLAAASGSVIRAAGAGVIVFSGQIAGRGVVSVAHPGGLRTTYEPVLVEPHSPGDPVAAGEEIGTLVPGHPGCPTAACLHWGLRRGAEYLDPLTLLGLGRVRLLPL

Radius of gyration: 21.33 Å; chains: 1; bounding box: 47×40×58 Å